Protein AF-A0A914K3Q9-F1 (afdb_monomer_lite)

Sequence (242 aa):
MIELMKNAKIEEKETIPGKLYWIFGNIIEPLRSKTDDADNAWILHSVDTGGKWGKGGLFTVLQDLSKQIPEIYNLAGKMNDLHTVYMSENNSKHCFKMIAQYAKTKEKMPSLHMPMIWWGIQNFDEKTVLGMITKYLCKEGMNVYIYQYRKFKGNKNFPLQPQQTAPVVQPYLNRNLRKPLAKKPKLDVKDDEDEDSFIVDNDEEDEAEFSEEEEESPTESEVEEDESEEDIDLSDDEDDDY

Secondary structure (DSSP, 8-state):
--TTSS--------PPPP-EEEEES-TTS----TT---S-EEEP----SSSS---SHHHHHHHHH-THHHHHHHHHHHTT-----S--HHHHHHHHHHHHHHHHTSSSPPEEEEE-TTTT-TT--HHHHHHHHHHHTGGGT--EEEEE----SS-S--------SS------------PPPPPPPP--------------------------------------------------------

Radius of gyration: 29.86 Å; chains: 1; bounding box: 88×82×63 Å

Structure (mmCIF, N/CA/C/O backbone):
data_AF-A0A914K3Q9-F1
#
_entry.id   AF-A0A914K3Q9-F1
#
loop_
_atom_site.group_PDB
_atom_site.id
_atom_site.type_symbol
_atom_site.label_atom_id
_atom_site.label_alt_id
_atom_site.label_comp_id
_atom_site.label_asym_id
_atom_site.label_entity_id
_atom_site.label_seq_id
_atom_site.pdbx_PDB_ins_code
_atom_site.Cartn_x
_atom_site.Cartn_y
_atom_site.Cartn_z
_atom_site.occupancy
_atom_site.B_iso_or_equiv
_atom_site.auth_seq_id
_atom_site.auth_comp_id
_atom_site.auth_asym_id
_atom_site.auth_atom_id
_atom_site.pdbx_PDB_model_num
ATOM 1 N N . MET A 1 1 ? -34.968 17.781 -12.966 1.00 45.94 1 MET A N 1
ATOM 2 C CA . MET A 1 1 ? -33.950 16.730 -12.714 1.00 45.94 1 MET A CA 1
ATOM 3 C C . MET A 1 1 ? -32.539 17.283 -12.479 1.00 45.94 1 MET A C 1
ATOM 5 O O . MET A 1 1 ? -31.774 16.621 -11.800 1.00 45.94 1 MET A O 1
ATOM 9 N N . ILE A 1 2 ? -32.202 18.489 -12.961 1.00 45.19 2 ILE A N 1
ATOM 10 C CA . ILE A 1 2 ? -30.871 19.112 -12.775 1.00 45.19 2 ILE A CA 1
ATOM 11 C C . ILE A 1 2 ? -30.699 19.758 -11.378 1.00 45.19 2 ILE A C 1
ATOM 13 O O . ILE A 1 2 ? -29.588 19.995 -10.919 1.00 45.19 2 ILE A O 1
ATOM 17 N N . GLU A 1 3 ? -31.794 19.971 -10.648 1.00 39.00 3 GLU A N 1
ATOM 18 C CA . GLU A 1 3 ? -31.795 20.742 -9.396 1.00 39.00 3 GLU A CA 1
ATOM 19 C C . GLU A 1 3 ? -31.576 19.905 -8.121 1.00 39.00 3 GLU A C 1
ATOM 21 O O . GLU A 1 3 ? -31.340 20.449 -7.048 1.00 39.00 3 GLU A O 1
ATOM 26 N N . LEU A 1 4 ? -31.574 18.571 -8.231 1.00 41.75 4 LEU A N 1
ATOM 27 C CA . LEU A 1 4 ? -31.358 17.663 -7.094 1.00 41.75 4 LEU A CA 1
ATOM 28 C C . LEU A 1 4 ? -29.882 17.320 -6.837 1.00 41.75 4 LEU A C 1
ATOM 30 O O . LEU A 1 4 ? -29.575 16.725 -5.808 1.00 41.75 4 LEU A O 1
ATOM 34 N N . MET A 1 5 ? -28.958 17.706 -7.725 1.00 43.75 5 MET A N 1
ATOM 35 C CA . MET A 1 5 ? -27.530 17.379 -7.571 1.00 43.75 5 MET A CA 1
ATOM 36 C C . MET A 1 5 ? -26.691 18.474 -6.896 1.00 43.75 5 MET A C 1
ATOM 38 O O . MET A 1 5 ? -25.524 18.238 -6.605 1.00 43.75 5 MET A O 1
ATOM 42 N N . LYS A 1 6 ? -27.255 19.655 -6.602 1.00 45.72 6 LYS A N 1
ATOM 43 C CA . LYS A 1 6 ? -26.495 20.771 -6.002 1.00 45.72 6 LYS A CA 1
ATOM 44 C C . LYS A 1 6 ? -26.446 20.775 -4.468 1.00 45.72 6 LYS A C 1
ATOM 46 O O . LYS A 1 6 ? -25.696 21.559 -3.904 1.00 45.72 6 LYS A O 1
ATOM 51 N N . ASN A 1 7 ? -27.175 19.880 -3.793 1.00 39.75 7 ASN A N 1
ATOM 52 C CA . ASN A 1 7 ? -27.321 19.902 -2.329 1.00 39.75 7 ASN A CA 1
ATOM 53 C C . ASN A 1 7 ? -26.847 18.625 -1.617 1.00 39.75 7 ASN A C 1
ATOM 55 O O . ASN A 1 7 ? -27.265 18.366 -0.488 1.00 39.75 7 ASN A O 1
ATOM 59 N N . ALA A 1 8 ? -25.948 17.839 -2.218 1.00 44.91 8 ALA A N 1
ATOM 60 C CA . ALA A 1 8 ? -25.204 16.836 -1.457 1.00 44.91 8 ALA A CA 1
ATOM 61 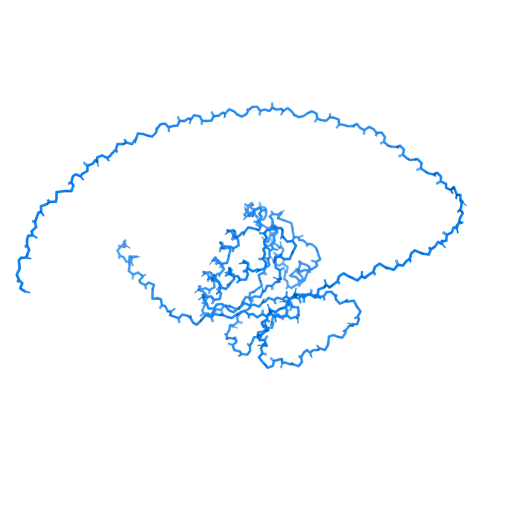C C . ALA A 1 8 ? -24.174 17.559 -0.577 1.00 44.91 8 ALA A C 1
ATOM 63 O O . ALA A 1 8 ? -22.992 17.647 -0.900 1.00 44.91 8 ALA A O 1
ATOM 64 N N . LYS A 1 9 ? -24.656 18.141 0.523 1.00 41.12 9 LYS A N 1
ATOM 65 C CA . LYS A 1 9 ? -23.824 18.634 1.612 1.00 41.12 9 LYS A CA 1
ATOM 66 C C . LYS A 1 9 ? -23.059 17.413 2.114 1.00 41.12 9 LYS A C 1
ATOM 68 O O . LYS A 1 9 ? -23.642 16.533 2.742 1.00 41.12 9 LYS A O 1
ATOM 73 N N . ILE A 1 10 ? -21.789 17.306 1.728 1.00 47.56 10 ILE A N 1
ATOM 74 C CA . ILE A 1 10 ? -20.870 16.316 2.280 1.00 47.56 10 ILE A CA 1
ATOM 75 C C . ILE A 1 10 ? -20.783 16.675 3.758 1.00 47.56 10 ILE A C 1
ATOM 77 O O . ILE A 1 10 ? -20.131 17.648 4.126 1.00 47.56 10 ILE A O 1
ATOM 81 N N . GLU A 1 11 ? -21.536 15.964 4.592 1.00 39.34 11 GLU A N 1
ATOM 82 C CA . GLU A 1 11 ? -21.350 16.027 6.031 1.00 39.34 11 GLU A CA 1
ATOM 83 C C . GLU A 1 11 ? -19.906 15.593 6.289 1.00 39.34 11 GLU A C 1
ATOM 85 O O . GLU A 1 11 ? -19.557 14.426 6.087 1.00 39.34 11 GLU A O 1
ATOM 90 N N . GLU A 1 12 ? -19.048 16.541 6.674 1.00 46.97 12 GLU A N 1
ATOM 91 C CA . GLU A 1 12 ? -17.749 16.246 7.271 1.00 46.97 12 GLU A CA 1
ATOM 92 C C . GLU A 1 12 ? -18.016 15.466 8.558 1.00 46.97 12 GLU A C 1
ATOM 94 O O . GLU A 1 12 ? -18.162 16.017 9.647 1.00 46.97 12 GLU A O 1
ATOM 99 N N . LYS A 1 13 ? -18.144 14.146 8.434 1.00 49.34 13 LYS A N 1
ATOM 100 C CA . LYS A 1 13 ? -18.043 13.262 9.583 1.00 49.34 13 LYS A CA 1
ATOM 101 C C . LYS A 1 13 ? -16.604 13.366 10.058 1.00 49.34 13 LYS A C 1
ATOM 103 O O . LYS A 1 13 ? -15.698 13.002 9.312 1.00 49.34 13 LYS A O 1
ATOM 108 N N . GLU A 1 14 ? -16.403 13.859 11.277 1.00 52.88 14 GLU A N 1
ATOM 109 C CA . GLU A 1 14 ? -15.119 13.760 11.968 1.00 52.88 14 GLU A CA 1
ATOM 110 C C . GLU A 1 14 ? -14.731 12.278 12.052 1.00 52.88 14 GLU A C 1
ATOM 112 O O . GLU A 1 14 ? -15.191 11.522 12.909 1.00 52.88 14 GLU A O 1
ATOM 117 N N . THR A 1 15 ? -13.924 11.824 11.098 1.00 63.41 15 THR A N 1
ATOM 118 C CA . THR A 1 15 ? -13.370 10.477 11.097 1.00 63.41 15 THR A CA 1
ATOM 119 C C . THR A 1 15 ? -12.193 10.454 12.053 1.00 63.41 15 THR A C 1
ATOM 121 O O . THR A 1 15 ? -11.267 11.258 11.925 1.00 63.41 15 THR A O 1
ATOM 124 N N . ILE A 1 16 ? -12.201 9.514 12.999 1.00 77.94 16 ILE A N 1
ATOM 125 C CA . ILE A 1 16 ? -11.032 9.264 13.843 1.00 77.94 16 ILE A CA 1
ATOM 126 C C . ILE A 1 16 ? -9.862 8.938 12.906 1.00 77.94 16 ILE A C 1
ATOM 128 O O . ILE A 1 16 ? -9.996 8.027 12.085 1.00 77.94 16 ILE A O 1
ATOM 132 N N . PRO A 1 17 ? -8.729 9.654 12.991 1.00 87.50 17 PRO A N 1
ATOM 133 C CA . PRO A 1 17 ? -7.608 9.394 12.109 1.00 87.50 17 PRO A CA 1
ATOM 134 C C . PRO A 1 17 ? -7.073 7.980 12.355 1.00 87.50 17 PRO A C 1
ATOM 136 O O . PRO A 1 17 ? -6.857 7.556 13.495 1.00 87.50 17 PRO A O 1
ATOM 139 N N . GLY A 1 18 ? -6.839 7.266 11.261 1.00 90.38 18 GLY A N 1
ATOM 140 C CA . GLY A 1 18 ? -6.180 5.975 11.249 1.00 90.38 18 GLY A CA 1
ATOM 141 C C . GLY A 1 18 ? -4.733 6.074 11.722 1.00 90.38 18 GLY A C 1
ATOM 142 O O . GLY A 1 18 ? -4.144 7.155 11.844 1.00 90.38 18 GLY A O 1
ATOM 143 N N . LYS A 1 19 ? -4.145 4.921 12.025 1.00 93.69 19 LYS A N 1
ATOM 144 C CA . LYS A 1 19 ? -2.803 4.817 12.608 1.00 93.69 19 LYS A CA 1
ATOM 145 C C . LYS A 1 19 ? -1.831 4.124 11.668 1.00 93.69 19 LYS A C 1
ATOM 147 O O . LYS A 1 19 ? -2.211 3.291 10.853 1.00 93.69 19 LYS A O 1
ATOM 152 N N . LEU A 1 20 ? -0.556 4.464 11.832 1.00 94.62 20 LEU A N 1
ATOM 153 C CA . LEU A 1 20 ? 0.553 3.831 11.132 1.00 94.62 20 LEU A CA 1
ATOM 154 C C . LEU A 1 20 ? 1.205 2.771 12.028 1.00 94.62 20 LEU A C 1
ATOM 156 O O . LEU A 1 20 ? 1.527 3.044 13.187 1.00 94.62 20 LEU A O 1
ATOM 160 N N . TYR A 1 21 ? 1.448 1.588 11.477 1.00 94.50 21 TYR A N 1
ATOM 161 C CA . TYR A 1 21 ? 2.029 0.447 12.173 1.00 94.50 21 TYR A CA 1
ATOM 162 C C . TYR A 1 21 ? 3.218 -0.118 11.402 1.00 94.50 21 TYR A C 1
ATOM 164 O O . TYR A 1 21 ? 3.172 -0.258 10.183 1.00 94.50 21 TYR A O 1
ATOM 172 N N . TRP A 1 22 ? 4.269 -0.499 12.125 1.00 93.00 22 TRP A N 1
ATOM 173 C CA . TRP A 1 22 ? 5.433 -1.178 11.560 1.00 93.00 22 TRP A CA 1
ATOM 174 C C . TRP A 1 22 ? 5.400 -2.650 11.926 1.00 93.00 22 TRP A C 1
ATOM 176 O O . TRP A 1 22 ? 5.331 -2.995 13.106 1.00 93.00 22 TRP A O 1
ATOM 186 N N . ILE A 1 23 ? 5.464 -3.512 10.917 1.00 92.38 23 ILE A N 1
ATOM 187 C CA . ILE A 1 23 ? 5.326 -4.955 11.076 1.00 92.38 23 ILE A CA 1
ATOM 188 C C . ILE A 1 23 ? 6.568 -5.660 10.542 1.00 92.38 23 ILE A C 1
ATOM 190 O O . ILE A 1 23 ? 6.982 -5.475 9.399 1.00 92.38 23 ILE A O 1
ATOM 194 N N . PHE A 1 24 ? 7.144 -6.525 11.371 1.00 89.19 24 PHE A N 1
ATOM 195 C CA . PHE A 1 24 ? 8.152 -7.487 10.943 1.00 89.19 24 PHE A CA 1
ATOM 196 C C . PHE A 1 24 ? 7.459 -8.816 10.672 1.00 89.19 24 PHE A C 1
ATOM 198 O O . PHE A 1 24 ? 7.123 -9.538 11.608 1.00 89.19 24 PHE A O 1
ATOM 205 N N . GLY A 1 25 ? 7.230 -9.139 9.403 1.00 86.38 25 GLY A N 1
ATOM 206 C CA . GLY A 1 25 ? 6.477 -10.338 9.057 1.00 86.38 25 GLY A CA 1
ATOM 207 C C . GLY A 1 25 ? 6.214 -10.487 7.569 1.00 86.38 25 GLY A C 1
ATOM 208 O O . GLY A 1 25 ? 6.794 -9.780 6.740 1.00 86.38 25 GLY A O 1
ATOM 209 N N . ASN A 1 26 ? 5.337 -11.434 7.250 1.00 86.81 26 ASN A N 1
ATOM 210 C CA . ASN A 1 26 ? 4.901 -11.705 5.892 1.00 86.81 26 ASN A CA 1
ATOM 211 C C . ASN A 1 26 ? 3.629 -10.908 5.572 1.00 86.81 26 ASN A C 1
ATOM 213 O O . ASN A 1 26 ? 2.644 -11.001 6.293 1.00 86.81 26 ASN A O 1
ATOM 217 N N . ILE A 1 27 ? 3.644 -10.134 4.487 1.00 90.44 27 ILE A N 1
ATOM 218 C CA . ILE A 1 27 ? 2.522 -9.262 4.111 1.00 90.44 27 ILE A CA 1
ATOM 219 C C . ILE A 1 27 ? 1.278 -10.034 3.650 1.00 90.44 27 ILE A C 1
ATOM 221 O O . ILE A 1 27 ? 0.170 -9.521 3.772 1.00 90.44 27 ILE A O 1
ATOM 225 N N . ILE A 1 28 ? 1.442 -11.270 3.163 1.00 88.62 28 ILE A N 1
ATOM 226 C CA . ILE A 1 28 ? 0.308 -12.130 2.778 1.00 88.62 28 ILE A CA 1
ATOM 227 C C . ILE A 1 28 ? -0.410 -12.777 3.963 1.00 88.62 28 ILE A C 1
ATOM 229 O O . ILE A 1 28 ? -1.435 -13.423 3.775 1.00 88.62 28 ILE A O 1
ATOM 233 N N . GLU A 1 29 ? 0.094 -12.572 5.178 1.00 87.31 29 GLU A N 1
ATOM 234 C CA . GLU A 1 29 ? -0.572 -12.936 6.426 1.00 87.31 29 GLU A CA 1
ATOM 235 C C . GLU A 1 29 ? -0.809 -11.641 7.222 1.00 87.31 29 GLU A C 1
ATOM 237 O O . GLU A 1 29 ? -0.050 -11.334 8.146 1.00 87.31 29 GLU A O 1
ATOM 242 N N . PRO A 1 30 ? -1.809 -10.821 6.834 1.00 87.56 30 PRO A N 1
ATOM 243 C CA . PRO A 1 30 ? -1.965 -9.471 7.356 1.00 87.56 30 PRO A CA 1
ATOM 244 C C . PRO A 1 30 ? -2.192 -9.482 8.871 1.00 87.56 30 PRO A C 1
ATOM 246 O O . PRO A 1 30 ? -3.221 -9.942 9.367 1.00 87.56 30 PRO A O 1
ATOM 249 N N . LEU A 1 31 ? -1.236 -8.934 9.616 1.00 88.62 31 LEU A N 1
ATOM 250 C CA . LEU A 1 31 ? -1.360 -8.680 11.046 1.00 88.62 31 LEU A CA 1
ATOM 251 C C . LEU A 1 31 ? -2.078 -7.352 11.269 1.00 88.62 31 LEU A C 1
ATOM 253 O O . LEU A 1 31 ? -1.653 -6.323 10.739 1.00 88.62 31 LEU A O 1
ATOM 257 N N . ARG A 1 32 ? -3.138 -7.383 12.080 1.00 89.94 32 ARG A N 1
ATOM 258 C CA . ARG A 1 32 ? -3.935 -6.215 12.472 1.00 89.94 32 ARG A CA 1
ATOM 259 C C . ARG A 1 32 ? -3.867 -5.989 13.981 1.00 89.94 32 ARG A C 1
ATOM 261 O O . ARG A 1 32 ? -3.755 -6.937 14.761 1.00 89.94 32 ARG A O 1
ATOM 268 N N . SER A 1 33 ? -3.907 -4.726 14.396 1.00 88.38 33 SER A N 1
ATOM 269 C CA . SER A 1 33 ? -4.024 -4.345 15.806 1.00 88.38 33 SER A CA 1
ATOM 270 C C . SER A 1 33 ? -5.358 -4.836 16.372 1.00 88.38 33 SER A C 1
ATOM 272 O O . SER A 1 33 ? -6.358 -4.875 15.670 1.00 88.38 33 SER A O 1
ATOM 274 N N . LYS A 1 34 ? -5.420 -5.122 17.678 1.00 85.88 34 LYS A N 1
ATOM 275 C CA . LYS A 1 34 ? -6.693 -5.446 18.358 1.00 85.88 34 LYS A CA 1
ATOM 276 C C . LYS A 1 34 ? -7.706 -4.296 18.324 1.00 85.88 34 LYS A C 1
ATOM 278 O O . LYS A 1 34 ? -8.882 -4.507 18.575 1.00 85.88 34 LYS A O 1
ATOM 283 N N . THR A 1 35 ? -7.218 -3.083 18.082 1.00 85.06 35 THR A N 1
ATOM 284 C CA . THR A 1 35 ? -8.020 -1.862 17.949 1.00 85.06 35 THR A CA 1
ATOM 285 C C . THR A 1 35 ? -8.438 -1.583 16.508 1.00 85.06 35 THR A C 1
ATOM 287 O O . THR A 1 35 ? -9.017 -0.535 16.263 1.00 85.06 35 THR A O 1
ATOM 290 N N . ASP A 1 36 ? -8.034 -2.429 15.561 1.00 87.56 36 ASP A N 1
ATOM 291 C CA . ASP A 1 36 ? -8.391 -2.299 14.154 1.00 87.56 36 ASP A CA 1
ATOM 292 C C . ASP A 1 36 ? -9.667 -3.099 13.899 1.00 87.56 36 ASP A C 1
ATOM 294 O O . ASP A 1 36 ? -9.676 -4.325 14.018 1.00 87.56 36 ASP A O 1
ATOM 298 N N . ASP A 1 37 ? -10.748 -2.388 13.610 1.00 86.75 37 ASP A N 1
ATOM 299 C CA . ASP A 1 37 ? -12.091 -2.911 13.370 1.00 86.75 37 ASP A CA 1
ATOM 300 C C . ASP A 1 37 ? -12.397 -3.100 11.875 1.00 86.75 37 ASP A C 1
ATOM 302 O O . ASP A 1 37 ? -13.531 -3.410 11.502 1.00 86.75 37 ASP A O 1
ATOM 306 N N . ALA A 1 38 ? -11.385 -2.953 11.013 1.00 88.94 38 ALA A N 1
ATOM 307 C CA . ALA A 1 38 ? -11.502 -3.193 9.585 1.00 88.94 38 ALA A CA 1
ATOM 308 C C . ALA A 1 38 ? -11.823 -4.664 9.273 1.00 88.94 38 ALA A C 1
ATOM 310 O O . ALA A 1 38 ? -11.069 -5.578 9.623 1.00 88.94 38 ALA A O 1
ATOM 311 N N . ASP A 1 39 ? -12.887 -4.900 8.503 1.00 87.56 39 ASP A N 1
ATOM 312 C CA . ASP A 1 39 ? -13.246 -6.251 8.053 1.00 87.56 39 ASP A CA 1
ATOM 313 C C . ASP A 1 39 ? -12.218 -6.784 7.040 1.00 87.56 39 ASP A C 1
ATOM 315 O O . ASP A 1 39 ? -11.736 -7.917 7.131 1.00 87.56 39 ASP A O 1
ATOM 319 N N . ASN A 1 40 ? -11.791 -5.925 6.112 1.00 91.62 40 ASN A N 1
ATOM 320 C CA . ASN A 1 40 ? -10.934 -6.290 4.986 1.00 91.62 40 ASN A CA 1
ATOM 321 C C . ASN A 1 40 ? -9.523 -5.714 5.122 1.00 91.62 40 ASN A C 1
ATOM 323 O O . ASN A 1 40 ? -9.348 -4.590 5.587 1.00 91.62 40 ASN A O 1
ATOM 327 N N . ALA A 1 41 ? -8.534 -6.479 4.658 1.00 94.25 41 ALA A N 1
ATOM 328 C CA . ALA A 1 41 ? -7.145 -6.051 4.537 1.00 94.25 41 ALA A CA 1
ATOM 329 C C . ALA A 1 41 ? -6.784 -5.912 3.054 1.00 94.25 41 ALA A C 1
ATOM 331 O O . ALA A 1 41 ? -6.890 -6.870 2.288 1.00 94.25 41 ALA A O 1
ATOM 332 N N . TRP A 1 42 ? -6.374 -4.719 2.638 1.00 95.94 42 TRP A N 1
ATOM 333 C CA . TRP A 1 42 ? -5.916 -4.437 1.281 1.00 95.94 42 TRP A CA 1
ATOM 334 C C . TRP A 1 42 ? -4.401 -4.479 1.222 1.00 95.94 42 TRP A C 1
ATOM 336 O O . TRP A 1 42 ? -3.739 -3.829 2.023 1.00 95.94 42 TRP A O 1
ATOM 346 N N . ILE A 1 43 ? -3.849 -5.212 0.256 1.00 94.50 43 ILE A N 1
ATOM 347 C CA . ILE A 1 43 ? -2.407 -5.231 0.015 1.00 94.50 43 ILE A CA 1
ATOM 348 C C . ILE A 1 43 ? -2.091 -4.235 -1.098 1.00 94.50 43 ILE A C 1
ATOM 350 O O . ILE A 1 43 ? -2.517 -4.417 -2.236 1.00 94.50 43 ILE A O 1
ATOM 354 N N . LEU A 1 44 ? -1.327 -3.195 -0.773 1.00 94.19 44 LEU A N 1
ATOM 355 C CA . LEU A 1 44 ? -0.813 -2.238 -1.743 1.00 94.19 44 LEU A CA 1
ATOM 356 C C . LEU A 1 44 ? 0.618 -2.605 -2.120 1.00 94.19 44 LEU A C 1
ATOM 358 O O . LEU A 1 44 ? 1.498 -2.709 -1.265 1.00 94.19 44 LEU A O 1
ATOM 362 N N . HIS A 1 45 ? 0.857 -2.750 -3.417 1.00 91.00 45 HIS A N 1
ATOM 363 C CA . HIS A 1 45 ? 2.173 -2.993 -3.984 1.00 91.00 45 HIS A CA 1
ATOM 364 C C . HIS A 1 45 ? 2.368 -2.108 -5.214 1.00 91.00 45 HIS A C 1
ATOM 366 O O . HIS A 1 45 ? 1.447 -1.944 -6.009 1.00 91.00 45 HIS A O 1
ATOM 372 N N . SER A 1 46 ? 3.563 -1.537 -5.362 1.00 87.88 46 SER A N 1
ATOM 373 C CA . SER A 1 46 ? 3.936 -0.844 -6.590 1.00 87.88 46 SER A CA 1
ATOM 374 C C . SER A 1 46 ? 4.348 -1.852 -7.650 1.00 87.88 46 SER A C 1
ATOM 376 O O . SER A 1 46 ? 5.171 -2.724 -7.377 1.00 87.88 46 SER A O 1
ATOM 378 N N . VAL A 1 47 ? 3.838 -1.664 -8.859 1.00 88.69 47 VAL A N 1
ATOM 379 C CA . VAL A 1 47 ? 4.236 -2.392 -10.067 1.00 88.69 47 VAL A CA 1
ATOM 380 C C . VAL A 1 47 ? 4.812 -1.406 -11.082 1.00 88.69 47 VAL A C 1
ATOM 382 O O . VAL A 1 47 ? 4.673 -0.195 -10.903 1.00 88.69 47 VAL A O 1
ATOM 385 N N . ASP A 1 48 ? 5.516 -1.911 -12.091 1.00 86.94 48 ASP A N 1
ATOM 386 C CA . ASP A 1 48 ? 5.980 -1.098 -13.216 1.00 86.94 48 ASP A CA 1
ATOM 387 C C . ASP A 1 48 ? 4.847 -0.869 -14.237 1.00 86.94 48 ASP A C 1
ATOM 389 O O . ASP A 1 48 ? 3.692 -1.218 -13.994 1.00 86.94 48 ASP A O 1
ATOM 393 N N . THR A 1 49 ? 5.163 -0.241 -15.370 1.00 88.19 49 THR A N 1
ATOM 394 C CA . THR A 1 49 ? 4.236 -0.070 -16.504 1.00 88.19 49 THR A CA 1
ATOM 395 C C . THR A 1 49 ? 4.481 -1.070 -17.627 1.00 88.19 49 THR A C 1
ATOM 397 O O . THR A 1 49 ? 3.828 -1.010 -18.665 1.00 88.19 49 THR A O 1
ATOM 400 N N . GLY A 1 50 ? 5.411 -2.011 -17.442 1.00 87.06 5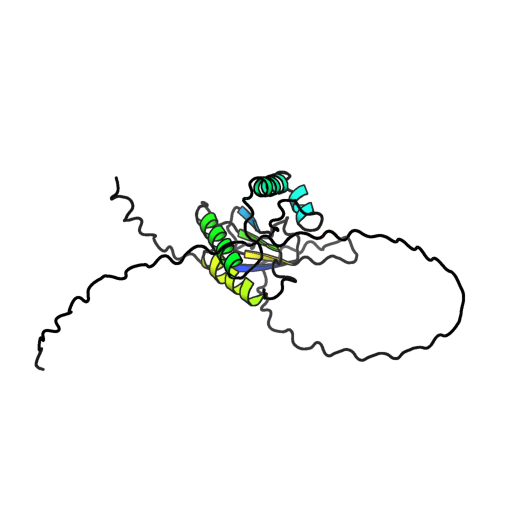0 GLY A N 1
ATOM 401 C CA . GLY A 1 50 ? 5.852 -2.918 -18.500 1.00 87.06 50 GLY A CA 1
ATOM 402 C C . GLY A 1 50 ? 4.794 -3.928 -18.948 1.00 87.06 50 GLY A C 1
ATOM 403 O O . GLY A 1 50 ? 4.998 -4.615 -19.950 1.00 87.06 50 GLY A O 1
ATOM 404 N N . GLY A 1 51 ? 3.689 -4.075 -18.207 1.00 86.50 51 GLY A N 1
ATOM 405 C CA . GLY A 1 51 ? 2.596 -4.984 -18.562 1.00 86.50 51 GLY A CA 1
ATOM 406 C C . GLY A 1 51 ? 2.986 -6.464 -18.537 1.00 86.50 51 GLY A C 1
ATOM 407 O O . GLY A 1 51 ? 2.292 -7.299 -19.115 1.00 86.50 51 GLY A O 1
ATOM 408 N N . LYS A 1 52 ? 4.114 -6.794 -17.897 1.00 90.56 52 LYS A N 1
ATOM 409 C CA . LYS A 1 52 ? 4.631 -8.154 -17.727 1.00 90.56 52 LYS A CA 1
ATOM 410 C C . LYS A 1 52 ? 4.823 -8.431 -16.247 1.00 90.56 52 LYS A C 1
ATOM 412 O O . LYS A 1 52 ? 5.624 -7.775 -15.590 1.00 90.56 52 LYS A O 1
ATOM 417 N N . TRP A 1 53 ? 4.103 -9.415 -15.721 1.00 94.06 53 TRP A N 1
ATOM 418 C CA . TRP A 1 53 ? 4.237 -9.787 -14.315 1.00 94.06 53 TRP A CA 1
ATOM 419 C C . TRP A 1 53 ? 5.676 -10.190 -13.947 1.00 94.06 53 TRP A C 1
ATOM 421 O O . TRP A 1 53 ? 6.318 -10.980 -14.647 1.00 94.06 53 TRP A O 1
ATOM 431 N N . GLY A 1 54 ? 6.166 -9.657 -12.825 1.00 90.56 54 GLY A N 1
ATOM 432 C CA . GLY A 1 54 ? 7.510 -9.920 -12.316 1.00 90.56 54 GLY A CA 1
ATOM 433 C C . GLY A 1 54 ? 7.711 -11.344 -11.785 1.00 90.56 54 GLY A C 1
ATOM 434 O O . GLY A 1 54 ? 6.776 -12.131 -11.636 1.00 90.56 54 GLY A O 1
ATOM 435 N N . LYS A 1 55 ? 8.964 -11.682 -11.458 1.00 89.12 55 LYS A N 1
ATOM 436 C CA . LYS A 1 55 ? 9.347 -12.969 -10.851 1.00 89.12 55 LYS A CA 1
ATOM 437 C C . LYS A 1 55 ? 10.075 -12.757 -9.526 1.00 89.12 55 LYS A C 1
ATOM 439 O O . LYS A 1 55 ? 10.894 -11.851 -9.392 1.00 89.12 55 LYS A O 1
ATOM 444 N N . GLY A 1 56 ? 9.836 -13.655 -8.575 1.00 87.50 56 GLY A N 1
ATOM 445 C CA . GLY A 1 56 ? 10.457 -13.643 -7.255 1.00 87.50 56 GLY A CA 1
ATOM 446 C C . GLY A 1 56 ? 9.846 -12.612 -6.305 1.00 87.50 56 GLY A C 1
ATOM 447 O O . GLY A 1 56 ? 8.955 -11.842 -6.660 1.00 87.50 56 GLY A O 1
ATOM 448 N N . GLY A 1 57 ? 10.330 -12.607 -5.060 1.00 86.88 57 GLY A N 1
ATOM 449 C CA . GLY A 1 57 ? 9.879 -11.659 -4.039 1.00 86.88 57 GLY A CA 1
ATOM 450 C C . GLY A 1 57 ? 8.358 -11.669 -3.858 1.00 86.88 57 GLY A C 1
ATOM 451 O O . GLY A 1 57 ? 7.742 -12.731 -3.836 1.00 86.88 57 GLY A O 1
ATOM 452 N N . LEU A 1 58 ? 7.763 -10.479 -3.740 1.00 88.62 58 LEU A N 1
ATOM 453 C CA . LEU A 1 58 ? 6.321 -10.332 -3.545 1.00 88.62 58 LEU A CA 1
ATOM 454 C C . LEU A 1 58 ? 5.506 -10.749 -4.782 1.00 88.62 58 LEU A C 1
ATOM 456 O O . LEU A 1 58 ? 4.398 -11.244 -4.616 1.00 88.62 58 LEU A O 1
ATOM 460 N N . PHE A 1 59 ? 6.058 -10.646 -5.997 1.00 92.00 59 PHE A N 1
ATOM 461 C CA . PHE A 1 59 ? 5.362 -11.050 -7.225 1.00 92.00 59 PHE A CA 1
ATOM 462 C C . PHE A 1 59 ? 5.004 -12.537 -7.232 1.00 92.00 59 PHE A C 1
ATOM 464 O O . PHE A 1 59 ? 3.867 -12.892 -7.538 1.00 92.00 59 PHE A O 1
ATOM 471 N N . THR A 1 60 ? 5.949 -13.408 -6.862 1.00 91.19 60 THR A N 1
ATOM 472 C CA . THR A 1 60 ? 5.687 -14.855 -6.776 1.00 91.19 60 THR A CA 1
ATOM 473 C C . THR A 1 60 ? 4.671 -15.162 -5.686 1.00 91.19 60 THR A C 1
ATOM 475 O O . THR A 1 60 ? 3.721 -15.895 -5.920 1.00 91.19 60 THR A O 1
ATOM 478 N N . VAL A 1 61 ? 4.822 -14.541 -4.516 1.00 90.88 61 VAL A N 1
ATOM 479 C CA . VAL A 1 61 ? 3.931 -14.800 -3.382 1.00 90.88 61 VAL A CA 1
ATOM 480 C C . VAL A 1 61 ? 2.492 -14.349 -3.683 1.00 90.88 61 VAL A C 1
ATOM 482 O O . VAL A 1 61 ? 1.547 -15.056 -3.350 1.00 90.88 61 VAL A O 1
ATOM 485 N N . LEU A 1 62 ? 2.306 -13.205 -4.351 1.00 92.31 62 LEU A N 1
ATOM 486 C CA . LEU A 1 62 ? 0.983 -12.743 -4.787 1.00 92.31 62 LEU A CA 1
ATOM 487 C C . LEU A 1 62 ? 0.392 -13.629 -5.891 1.00 92.31 62 LEU A C 1
ATOM 489 O O . LEU A 1 62 ? -0.806 -13.893 -5.877 1.00 92.31 62 LEU A O 1
ATOM 493 N N . GLN A 1 63 ? 1.217 -14.116 -6.819 1.00 93.94 63 GLN A N 1
ATOM 494 C CA . GLN A 1 63 ? 0.778 -15.048 -7.858 1.00 93.94 63 GLN A CA 1
ATOM 495 C C . GLN A 1 63 ? 0.300 -16.384 -7.273 1.00 93.94 63 GLN A C 1
ATOM 497 O O . GLN A 1 63 ? -0.718 -16.914 -7.720 1.00 93.94 63 GLN A O 1
ATOM 502 N N . ASP A 1 64 ? 1.011 -16.909 -6.274 1.00 91.75 64 ASP A N 1
ATOM 503 C CA . ASP A 1 64 ? 0.624 -18.132 -5.566 1.00 91.75 64 ASP A CA 1
ATOM 504 C C . ASP A 1 64 ? -0.663 -17.924 -4.754 1.00 91.75 64 ASP A C 1
ATOM 506 O O . ASP A 1 64 ? -1.486 -18.835 -4.652 1.00 91.75 64 ASP A O 1
ATOM 510 N N . LEU A 1 65 ? -0.863 -16.713 -4.219 1.00 91.56 65 LEU A N 1
ATOM 511 C CA . LEU A 1 65 ? -2.077 -16.334 -3.495 1.00 91.56 65 LEU A CA 1
ATOM 512 C C . LEU A 1 65 ? -3.298 -16.241 -4.422 1.00 91.56 65 LEU A C 1
ATOM 514 O O . LEU A 1 65 ? -4.381 -16.698 -4.062 1.00 91.56 65 LEU A O 1
ATOM 518 N N . SER A 1 66 ? -3.149 -15.638 -5.604 1.00 94.50 66 SER A N 1
ATOM 519 C CA . SER A 1 66 ? -4.221 -15.550 -6.596 1.00 94.50 66 SER A CA 1
ATOM 520 C C . SER A 1 66 ? -3.682 -15.387 -8.014 1.00 94.50 66 SER A C 1
ATOM 522 O O . SER A 1 66 ? -3.013 -14.407 -8.346 1.00 94.50 66 SER A O 1
ATOM 524 N N . LYS A 1 67 ? -4.090 -16.306 -8.896 1.00 95.06 67 LYS A N 1
ATOM 525 C CA . LYS A 1 67 ? -3.761 -16.270 -10.329 1.00 95.06 67 LYS A CA 1
ATOM 526 C C . LYS A 1 67 ? -4.390 -15.086 -11.068 1.00 95.06 67 LYS A C 1
ATOM 528 O O . LYS A 1 67 ? -3.868 -14.682 -12.098 1.00 95.06 67 LYS A O 1
ATOM 533 N N . GLN A 1 68 ? -5.451 -14.487 -10.523 1.00 96.44 68 GLN A N 1
ATOM 534 C CA . GLN A 1 68 ? -6.107 -13.335 -11.149 1.00 96.44 68 GLN A CA 1
ATOM 535 C C . GLN A 1 68 ? -5.248 -12.066 -11.093 1.00 96.44 68 GLN A C 1
ATOM 537 O O . GLN A 1 68 ? -5.355 -11.217 -11.971 1.00 96.44 68 GLN A O 1
ATOM 542 N N . ILE A 1 69 ? -4.376 -11.930 -10.088 1.00 94.31 69 ILE A N 1
ATOM 543 C CA . ILE A 1 69 ? -3.522 -10.745 -9.920 1.00 94.31 69 ILE A CA 1
ATOM 544 C C . ILE A 1 69 ? -2.610 -10.533 -11.145 1.00 94.31 69 ILE A C 1
ATOM 546 O O . ILE A 1 69 ? -2.692 -9.465 -11.759 1.00 94.31 69 ILE A O 1
ATOM 550 N N . PRO A 1 70 ? -1.778 -11.514 -11.556 1.00 95.25 70 PRO A N 1
ATOM 551 C CA . PRO A 1 70 ? -0.967 -11.360 -12.760 1.00 95.25 70 PRO A CA 1
ATOM 552 C C . PRO A 1 70 ? -1.813 -11.251 -14.034 1.00 95.25 70 PRO A C 1
ATOM 554 O O . PRO A 1 70 ? -1.421 -10.541 -14.955 1.00 95.25 70 PRO A O 1
ATOM 557 N N . GLU A 1 71 ? -2.965 -11.925 -14.110 1.00 95.44 71 GLU A N 1
ATOM 558 C CA . GLU A 1 71 ? -3.854 -11.862 -15.279 1.00 95.44 71 GLU A CA 1
ATOM 559 C C . GLU A 1 71 ? -4.396 -10.447 -15.517 1.00 95.44 71 GLU A C 1
ATOM 561 O O . GLU A 1 71 ? -4.294 -9.942 -16.635 1.00 95.44 71 GLU A O 1
ATOM 566 N N . ILE A 1 72 ? -4.899 -9.784 -14.470 1.00 95.00 72 ILE A N 1
ATOM 567 C CA . ILE A 1 72 ? -5.425 -8.413 -14.543 1.00 95.00 72 ILE A CA 1
ATOM 568 C C . ILE A 1 72 ? -4.309 -7.422 -14.883 1.00 95.00 72 ILE A C 1
ATOM 570 O O . ILE A 1 72 ? -4.495 -6.574 -15.753 1.00 95.00 72 ILE A O 1
ATOM 574 N N . TYR A 1 73 ? -3.134 -7.547 -14.257 1.00 94.75 73 TYR A N 1
ATOM 575 C CA . TYR A 1 73 ? -2.003 -6.663 -14.554 1.00 94.75 73 TYR A CA 1
ATOM 576 C C . TYR A 1 73 ? -1.534 -6.791 -16.012 1.00 94.75 73 TYR A C 1
ATOM 578 O O . TYR A 1 73 ? -1.360 -5.793 -16.711 1.00 94.75 73 TYR A O 1
ATOM 586 N N . ASN A 1 74 ? -1.390 -8.023 -16.507 1.00 94.56 74 ASN A N 1
ATOM 587 C CA . ASN A 1 74 ? -1.012 -8.263 -17.900 1.00 94.56 74 ASN A CA 1
ATOM 588 C C . ASN A 1 74 ? -2.090 -7.761 -18.876 1.00 94.56 74 ASN A C 1
ATOM 590 O O . ASN A 1 74 ? -1.764 -7.285 -19.962 1.00 94.56 74 ASN A O 1
ATOM 594 N N . LEU A 1 75 ? -3.374 -7.875 -18.515 1.00 95.38 75 LEU A N 1
ATOM 595 C CA . LEU A 1 75 ? -4.475 -7.337 -19.313 1.00 95.38 75 LEU A CA 1
ATOM 596 C C . LEU A 1 75 ? -4.417 -5.806 -19.385 1.00 95.38 75 LEU A C 1
ATOM 598 O O . LEU A 1 75 ? -4.512 -5.268 -20.483 1.00 95.38 75 LEU A O 1
ATOM 602 N N . ALA A 1 76 ? -4.182 -5.123 -18.262 1.00 93.44 76 ALA A N 1
ATOM 603 C CA . ALA A 1 76 ? -4.005 -3.669 -18.232 1.00 93.44 76 ALA A CA 1
ATOM 604 C C . ALA A 1 76 ? -2.849 -3.220 -19.141 1.00 93.44 76 ALA A C 1
ATOM 606 O O . ALA A 1 76 ? -2.994 -2.269 -19.905 1.00 93.44 76 ALA A O 1
ATOM 607 N N . GLY A 1 77 ? -1.737 -3.965 -19.148 1.00 92.06 77 GLY A N 1
ATOM 608 C CA . GLY A 1 77 ? -0.634 -3.739 -20.086 1.00 92.06 77 GLY A CA 1
ATOM 609 C C . GLY A 1 77 ? -1.044 -3.891 -21.554 1.00 92.06 77 GLY A C 1
ATOM 610 O O . GLY A 1 77 ? -0.738 -3.030 -22.372 1.00 92.06 77 GLY A O 1
ATOM 611 N N . LYS A 1 78 ? -1.797 -4.946 -21.898 1.00 94.06 78 LYS A N 1
ATOM 612 C CA . LYS A 1 78 ? -2.326 -5.152 -23.264 1.00 94.06 78 LYS A CA 1
ATOM 613 C C . LYS A 1 78 ? -3.312 -4.068 -23.697 1.00 94.06 78 LYS A C 1
ATOM 615 O O . LYS A 1 78 ? -3.411 -3.788 -24.886 1.00 94.06 78 LYS A O 1
ATOM 620 N N . MET A 1 79 ? -4.050 -3.500 -22.748 1.00 95.12 79 MET A N 1
ATOM 621 C CA . MET A 1 7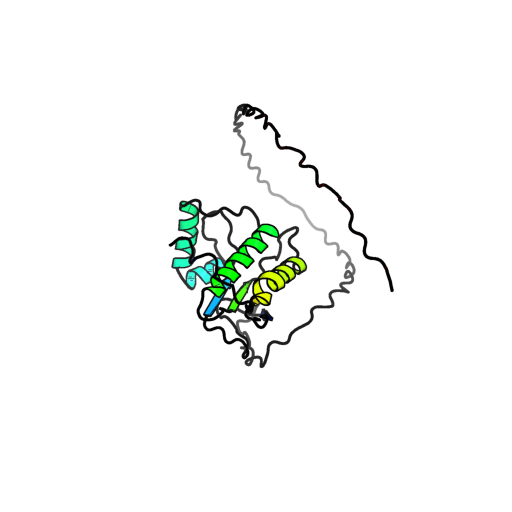9 ? -5.014 -2.424 -22.981 1.00 95.12 79 MET A CA 1
ATOM 622 C C . MET A 1 79 ? -4.377 -1.029 -22.956 1.00 95.12 79 MET A C 1
ATOM 624 O O . MET A 1 79 ? -5.091 -0.048 -23.123 1.00 95.12 79 MET A O 1
ATOM 628 N N . ASN A 1 80 ? -3.055 -0.939 -22.767 1.00 89.00 80 ASN A N 1
ATOM 629 C CA . ASN A 1 80 ? -2.322 0.318 -22.619 1.00 89.00 80 ASN A CA 1
ATOM 630 C C . ASN A 1 80 ? -2.863 1.213 -21.483 1.00 89.00 80 ASN A C 1
ATOM 632 O O . ASN A 1 80 ? -2.851 2.437 -21.577 1.00 89.00 80 ASN A O 1
ATOM 636 N N . ASP A 1 81 ? -3.340 0.594 -20.400 1.00 90.38 81 ASP A N 1
ATOM 637 C CA . ASP A 1 81 ? -3.911 1.278 -19.228 1.00 90.38 81 ASP A CA 1
ATOM 638 C C . ASP A 1 81 ? -2.842 1.588 -18.152 1.00 90.38 81 ASP A C 1
ATOM 640 O O . ASP A 1 81 ? -3.116 2.140 -17.089 1.00 90.38 81 ASP A O 1
ATOM 644 N N . LEU A 1 82 ? -1.574 1.253 -18.414 1.00 87.31 82 LEU A N 1
ATOM 645 C CA . LEU A 1 82 ? -0.453 1.462 -17.493 1.00 87.31 82 LEU A CA 1
ATOM 646 C C . LEU A 1 82 ? 0.332 2.731 -17.865 1.00 87.31 82 LEU A C 1
ATOM 648 O O . LEU A 1 82 ? 1.239 2.695 -18.687 1.00 87.31 82 LEU A O 1
ATOM 652 N N . HIS A 1 83 ? 0.004 3.861 -17.238 1.00 74.88 83 HIS A N 1
ATOM 653 C CA . HIS A 1 83 ? 0.437 5.196 -17.685 1.00 74.88 83 HIS A CA 1
ATOM 654 C C . HIS A 1 83 ? 1.444 5.908 -16.752 1.00 74.88 83 HIS A C 1
ATOM 656 O O . HIS A 1 83 ? 1.908 7.005 -17.055 1.00 74.88 83 HIS A O 1
ATOM 662 N N . THR A 1 84 ? 1.821 5.314 -15.611 1.00 71.50 84 THR A N 1
ATOM 663 C CA . THR A 1 84 ? 2.695 5.979 -14.619 1.00 71.50 84 THR A CA 1
ATOM 664 C C . THR A 1 84 ? 4.168 5.594 -14.781 1.00 71.50 84 THR A C 1
ATOM 666 O O . THR A 1 84 ? 4.612 4.578 -14.261 1.00 71.50 84 THR A O 1
ATOM 669 N N . VAL A 1 85 ? 4.949 6.438 -15.459 1.00 62.00 85 VAL A N 1
ATOM 670 C CA . VAL A 1 85 ? 6.340 6.137 -15.866 1.00 62.00 85 VAL A CA 1
ATOM 671 C C . VAL A 1 85 ? 7.334 6.068 -14.690 1.00 62.00 85 VAL A C 1
ATOM 673 O O . VAL A 1 85 ? 8.346 5.378 -14.776 1.00 62.00 85 VAL A O 1
ATOM 676 N N . TYR A 1 86 ? 7.064 6.747 -13.569 1.00 72.88 86 TYR A N 1
ATOM 677 C CA . TYR A 1 86 ? 7.945 6.730 -12.395 1.00 72.88 86 TYR A CA 1
ATOM 678 C C . TYR A 1 86 ? 7.205 7.026 -11.087 1.00 72.88 86 TYR A C 1
ATOM 680 O O . TYR A 1 86 ? 6.213 7.762 -11.044 1.00 72.88 86 TYR A O 1
ATOM 688 N N . MET A 1 87 ? 7.729 6.474 -9.990 1.00 75.44 87 MET A N 1
ATOM 689 C CA . MET A 1 87 ? 7.265 6.773 -8.638 1.00 75.44 87 MET A CA 1
ATOM 690 C C . MET A 1 87 ? 7.735 8.177 -8.238 1.00 75.44 87 MET A C 1
ATOM 692 O O . MET A 1 87 ? 8.853 8.361 -7.764 1.00 75.44 87 MET A O 1
ATOM 696 N N . SER A 1 88 ? 6.885 9.177 -8.455 1.00 85.25 88 SER A N 1
ATOM 697 C CA . SER A 1 88 ? 7.095 10.551 -7.988 1.00 85.25 88 SER A CA 1
ATOM 698 C C . SER A 1 88 ? 6.220 10.864 -6.782 1.00 85.25 88 SER A C 1
ATOM 700 O O . SER A 1 88 ? 5.253 10.150 -6.495 1.00 85.25 88 SER A O 1
ATOM 702 N N . GLU A 1 89 ? 6.513 11.967 -6.091 1.00 86.69 89 GLU A N 1
ATOM 703 C CA . GLU A 1 89 ? 5.645 12.478 -5.027 1.00 86.69 89 GLU A CA 1
ATOM 704 C C . GLU A 1 89 ? 4.222 12.749 -5.541 1.00 86.69 89 GLU A C 1
ATOM 706 O O . GLU A 1 89 ? 3.249 12.318 -4.925 1.00 86.69 89 GLU A O 1
ATOM 711 N N . ASN A 1 90 ? 4.086 13.384 -6.710 1.00 89.06 90 ASN A N 1
ATOM 712 C CA . ASN A 1 90 ? 2.784 13.711 -7.296 1.00 89.06 90 ASN A CA 1
ATOM 713 C C . ASN A 1 90 ? 1.983 12.461 -7.673 1.00 89.06 90 ASN A C 1
ATOM 715 O O . ASN A 1 90 ? 0.799 12.374 -7.341 1.00 89.06 90 ASN A O 1
ATOM 719 N N . ASN A 1 91 ? 2.636 11.474 -8.290 1.00 88.31 91 ASN A N 1
ATOM 720 C CA . ASN A 1 91 ? 1.992 10.216 -8.669 1.00 88.31 91 ASN A CA 1
ATOM 721 C C . ASN A 1 91 ? 1.577 9.432 -7.4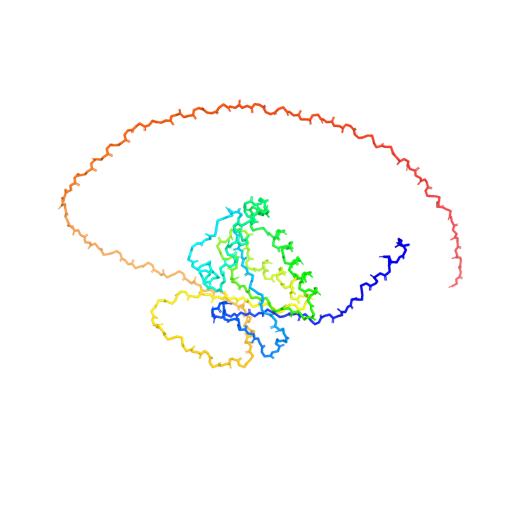18 1.00 88.31 91 ASN A C 1
ATOM 723 O O . ASN A 1 91 ? 0.441 8.981 -7.312 1.00 88.31 91 ASN A O 1
ATOM 727 N N . SER A 1 92 ? 2.449 9.366 -6.409 1.00 89.12 92 SER A N 1
ATOM 728 C CA . SER A 1 92 ? 2.153 8.702 -5.132 1.00 89.12 92 SER A CA 1
ATOM 729 C C . SER A 1 92 ? 0.995 9.368 -4.395 1.00 89.12 92 SER A C 1
ATOM 731 O O . SER A 1 92 ? 0.088 8.694 -3.909 1.00 89.12 92 SER A O 1
ATOM 733 N N . LYS A 1 93 ? 0.981 10.703 -4.354 1.00 92.38 93 LYS A N 1
ATOM 734 C CA . LYS A 1 93 ? -0.127 11.499 -3.819 1.00 92.38 93 LYS A CA 1
ATOM 735 C C . LYS A 1 93 ? -1.433 11.184 -4.541 1.00 92.38 93 LYS A C 1
ATOM 737 O O . LYS A 1 93 ? -2.451 11.013 -3.873 1.00 92.38 93 LYS A O 1
ATOM 742 N N . HIS A 1 94 ? -1.420 11.130 -5.872 1.00 92.12 94 HIS A N 1
ATOM 743 C CA . HIS A 1 94 ? -2.602 10.788 -6.659 1.00 92.12 94 HIS A CA 1
ATOM 744 C C . HIS A 1 94 ? -3.098 9.374 -6.318 1.00 92.12 94 HIS A C 1
ATOM 746 O O . HIS A 1 94 ? -4.257 9.217 -5.936 1.00 92.12 94 HIS A O 1
ATOM 752 N N . CYS A 1 95 ? -2.209 8.377 -6.317 1.00 91.38 95 CYS A N 1
ATOM 753 C CA . CYS A 1 95 ? -2.540 6.998 -5.955 1.00 91.38 95 CYS A CA 1
ATOM 754 C C . CYS A 1 95 ? -3.122 6.885 -4.539 1.00 91.38 95 CYS A C 1
ATOM 756 O O . CYS A 1 95 ? -4.167 6.266 -4.352 1.00 91.38 95 CYS A O 1
ATOM 758 N N . PHE A 1 96 ? -2.503 7.512 -3.534 1.00 94.94 96 PHE A N 1
ATOM 759 C CA . PHE A 1 96 ? -3.015 7.468 -2.161 1.00 94.94 96 PHE A CA 1
ATOM 760 C C . PHE A 1 96 ? -4.387 8.127 -2.027 1.00 94.94 96 PHE A C 1
ATOM 762 O O . PHE A 1 96 ? -5.250 7.588 -1.336 1.00 94.94 96 PHE A O 1
ATOM 769 N N . LYS A 1 97 ? -4.628 9.243 -2.724 1.00 95.00 97 LYS A N 1
ATOM 770 C CA . LYS A 1 97 ? -5.956 9.866 -2.765 1.00 95.00 97 LYS A CA 1
ATOM 771 C C . LYS A 1 97 ? -6.998 8.943 -3.390 1.00 95.00 97 LYS A C 1
ATOM 773 O O . LYS A 1 97 ? -8.066 8.783 -2.809 1.00 95.00 97 LYS A O 1
ATOM 778 N N . MET A 1 98 ? -6.681 8.316 -4.522 1.00 94.50 98 MET A N 1
ATOM 779 C CA . MET A 1 98 ? -7.583 7.374 -5.192 1.00 94.50 98 MET A CA 1
ATOM 780 C C . MET A 1 98 ? -7.911 6.175 -4.296 1.00 94.50 98 MET A C 1
ATOM 782 O O . MET A 1 98 ? -9.071 5.789 -4.178 1.00 94.50 98 MET A O 1
ATOM 786 N N . ILE A 1 99 ? -6.912 5.627 -3.598 1.00 95.44 99 ILE A N 1
ATOM 787 C CA . ILE A 1 99 ? -7.102 4.523 -2.646 1.00 95.44 99 ILE A CA 1
ATOM 788 C C . ILE A 1 99 ? -8.008 4.949 -1.491 1.00 95.44 99 ILE A C 1
ATOM 790 O O . ILE A 1 99 ? -8.953 4.230 -1.174 1.00 95.44 99 ILE A O 1
ATOM 794 N N . ALA A 1 100 ? -7.762 6.112 -0.883 1.00 95.25 100 ALA A N 1
ATOM 795 C CA . ALA A 1 100 ? -8.603 6.619 0.199 1.00 95.25 100 ALA A CA 1
ATOM 796 C C . ALA A 1 100 ? -10.044 6.873 -0.260 1.00 95.25 100 ALA A C 1
ATOM 798 O O . ALA A 1 100 ? -10.990 6.482 0.422 1.00 95.25 100 ALA A O 1
ATOM 799 N N . GLN A 1 101 ? -10.228 7.483 -1.432 1.00 95.50 101 GLN A N 1
ATOM 800 C CA . GLN A 1 101 ? -11.550 7.704 -2.018 1.00 95.50 101 GLN A CA 1
ATOM 801 C C . GLN A 1 101 ? -12.275 6.382 -2.265 1.00 95.50 101 GLN A C 1
ATOM 803 O O . GLN A 1 101 ? -13.425 6.231 -1.861 1.00 95.50 101 GLN A O 1
ATOM 808 N N . TYR A 1 102 ? -11.594 5.401 -2.859 1.00 95.69 102 TYR A N 1
ATOM 809 C CA . TYR A 1 102 ? -12.174 4.085 -3.097 1.00 95.69 102 TYR A CA 1
ATOM 810 C C . TYR A 1 102 ? -12.511 3.360 -1.789 1.00 95.69 102 TYR A C 1
ATOM 812 O O . TYR A 1 102 ? -13.561 2.727 -1.683 1.00 95.69 102 TYR A O 1
ATOM 820 N N . ALA A 1 103 ? -11.676 3.492 -0.762 1.00 94.56 103 ALA A N 1
ATOM 821 C CA . ALA A 1 103 ? -11.916 2.917 0.555 1.00 94.56 103 ALA A CA 1
ATOM 822 C C . ALA A 1 103 ? -13.152 3.507 1.249 1.00 94.56 103 ALA A C 1
ATOM 824 O O . ALA A 1 103 ? -13.929 2.757 1.833 1.00 94.56 103 ALA A O 1
ATOM 825 N N . LYS A 1 104 ? -13.404 4.814 1.100 1.00 93.56 104 LYS A N 1
ATOM 826 C CA . LYS A 1 104 ? -14.624 5.472 1.604 1.00 93.56 104 LYS A CA 1
ATOM 827 C C . LYS A 1 104 ? -15.915 4.962 0.961 1.00 93.56 104 LYS A C 1
ATOM 829 O O . LYS A 1 104 ? -16.979 5.126 1.544 1.00 93.56 104 LYS A O 1
ATOM 834 N N . THR A 1 105 ? -15.844 4.351 -0.225 1.00 94.12 105 THR A N 1
ATOM 835 C CA . THR A 1 105 ? -17.021 3.726 -0.864 1.00 94.12 105 THR A CA 1
ATOM 836 C C . THR A 1 105 ? -17.408 2.390 -0.231 1.00 94.12 105 THR A C 1
ATOM 838 O O . THR A 1 105 ? -18.462 1.840 -0.550 1.00 94.12 105 THR A O 1
ATOM 841 N N . LYS A 1 106 ? -16.549 1.824 0.624 1.00 93.44 106 LYS A N 1
ATOM 842 C CA . LYS A 1 106 ? -16.814 0.561 1.312 1.00 93.44 106 LYS A CA 1
ATOM 843 C C . LYS A 1 106 ? -17.640 0.813 2.567 1.00 93.44 106 LYS A C 1
ATOM 845 O O . LYS A 1 106 ? -17.501 1.845 3.210 1.00 93.44 106 LYS A O 1
ATOM 850 N N . GLU A 1 107 ? -18.473 -0.164 2.924 1.00 90.25 107 GLU A N 1
ATOM 851 C CA . GLU A 1 107 ? -19.306 -0.111 4.134 1.00 90.25 107 GLU A CA 1
ATOM 852 C C . GLU A 1 107 ? -18.461 0.089 5.401 1.00 90.25 107 GLU A C 1
ATOM 854 O O . GLU A 1 107 ? -18.826 0.871 6.276 1.00 90.25 107 GLU A O 1
ATOM 859 N N . LYS A 1 108 ? -17.297 -0.570 5.459 1.00 91.56 108 LYS A N 1
ATOM 860 C CA . LYS A 1 108 ? -16.274 -0.344 6.480 1.00 91.56 108 LYS A CA 1
ATOM 861 C C . LYS A 1 108 ? -14.933 -0.022 5.846 1.00 91.56 108 LYS A C 1
ATOM 863 O O . LYS A 1 108 ? -14.561 -0.620 4.832 1.00 91.56 108 LYS A O 1
ATOM 868 N N . MET A 1 109 ? -14.200 0.884 6.490 1.00 92.38 109 MET A N 1
ATOM 869 C CA . MET A 1 109 ? -12.860 1.270 6.067 1.00 92.38 109 MET A CA 1
ATOM 870 C C . MET A 1 109 ? -11.931 0.042 6.127 1.00 92.38 109 MET A C 1
ATOM 872 O O . MET A 1 109 ? -11.790 -0.557 7.193 1.00 92.38 109 MET A O 1
ATOM 876 N N . PRO A 1 110 ? -11.315 -0.372 5.009 1.00 95.19 110 PRO A N 1
ATOM 877 C CA . PRO A 1 110 ? -10.319 -1.434 5.012 1.00 95.19 110 PRO A CA 1
ATOM 878 C C . PRO A 1 110 ? -9.021 -0.964 5.675 1.00 95.19 110 PRO A C 1
ATOM 880 O O . PRO A 1 110 ? -8.671 0.216 5.628 1.00 95.19 110 PRO A O 1
ATOM 883 N N . SER A 1 111 ? -8.256 -1.904 6.222 1.00 96.31 111 SER A N 1
ATOM 884 C CA . SER A 1 111 ? -6.869 -1.658 6.603 1.00 96.31 111 SER A CA 1
ATOM 885 C C . SER A 1 111 ? -5.962 -1.803 5.383 1.00 96.31 111 SER A C 1
ATOM 887 O O . SER A 1 111 ? -6.160 -2.685 4.545 1.00 96.31 111 SER A O 1
ATOM 889 N N . LEU A 1 112 ? -4.937 -0.963 5.273 1.00 96.81 112 LEU A N 1
ATOM 890 C CA . LEU A 1 112 ? -3.958 -1.021 4.192 1.00 96.81 112 LEU A CA 1
ATOM 891 C C . LEU A 1 112 ? -2.669 -1.673 4.675 1.00 96.81 112 LEU A C 1
ATOM 893 O O . LEU A 1 112 ? -2.091 -1.270 5.676 1.00 96.81 112 LEU A O 1
ATOM 897 N N . HIS A 1 113 ? -2.180 -2.652 3.934 1.00 96.19 113 HIS A N 1
ATOM 898 C CA . HIS A 1 113 ? -0.967 -3.403 4.213 1.00 96.19 113 HIS A CA 1
ATOM 899 C C . HIS A 1 113 ? -0.022 -3.222 3.034 1.00 96.19 113 HIS A C 1
ATOM 901 O O . HIS A 1 113 ? -0.402 -3.463 1.893 1.00 96.19 113 HIS A O 1
ATOM 907 N N . MET A 1 114 ? 1.209 -2.783 3.275 1.00 94.38 114 MET A N 1
ATOM 908 C CA . MET A 1 114 ? 2.139 -2.494 2.183 1.00 94.38 114 MET A CA 1
ATOM 909 C C . MET A 1 114 ? 3.590 -2.808 2.544 1.00 94.38 114 MET A C 1
ATOM 911 O O . MET A 1 114 ? 3.969 -2.694 3.711 1.00 94.38 114 MET A O 1
ATOM 915 N N . PRO A 1 115 ? 4.433 -3.205 1.575 1.00 92.62 115 PRO A N 1
ATOM 916 C CA . PRO A 1 115 ? 5.867 -3.274 1.792 1.00 92.62 115 PRO A CA 1
ATOM 917 C C . PRO A 1 115 ? 6.464 -1.857 1.796 1.00 92.62 115 PRO A C 1
ATOM 919 O O . PRO A 1 115 ? 5.814 -0.880 1.421 1.00 92.62 115 PRO A O 1
ATOM 922 N N . MET A 1 116 ? 7.737 -1.742 2.172 1.00 89.44 116 MET A N 1
ATOM 923 C CA . MET A 1 116 ? 8.493 -0.494 2.023 1.00 89.44 116 MET A CA 1
ATOM 924 C C . MET A 1 116 ? 8.756 -0.192 0.538 1.00 89.44 116 MET A C 1
ATOM 926 O O . MET A 1 116 ? 9.779 -0.598 -0.011 1.00 89.44 116 MET A O 1
ATOM 930 N N . ILE A 1 117 ? 7.830 0.515 -0.117 1.00 86.56 117 ILE A N 1
ATOM 931 C CA . ILE A 1 117 ? 7.901 0.827 -1.558 1.00 86.56 117 ILE A CA 1
ATOM 932 C C . ILE A 1 117 ? 8.940 1.900 -1.917 1.00 86.56 117 ILE A C 1
ATOM 934 O O . ILE A 1 117 ? 9.239 2.080 -3.087 1.00 86.56 117 ILE A O 1
ATOM 938 N N . TRP A 1 118 ? 9.496 2.608 -0.933 1.00 85.06 118 TRP A N 1
ATOM 939 C CA . TRP A 1 118 ? 10.471 3.691 -1.130 1.00 85.06 118 TRP A CA 1
ATOM 940 C C . TRP A 1 118 ? 11.931 3.237 -1.046 1.00 85.06 118 TRP A C 1
ATOM 942 O O . TRP A 1 118 ? 12.848 4.036 -1.223 1.00 85.06 118 TRP A O 1
ATOM 952 N N . TRP A 1 119 ? 12.187 1.961 -0.744 1.00 78.88 119 TRP A N 1
ATOM 953 C CA . TRP A 1 119 ? 13.558 1.492 -0.575 1.00 78.88 119 TRP A CA 1
ATOM 954 C C . TRP A 1 119 ? 14.305 1.453 -1.912 1.00 78.88 119 TRP A C 1
ATOM 956 O O . TRP A 1 119 ? 13.947 0.692 -2.805 1.00 78.88 119 TRP A O 1
ATOM 966 N N . GLY A 1 120 ? 15.393 2.220 -2.016 1.00 71.94 120 GLY A N 1
ATOM 967 C CA . GLY A 1 120 ? 16.262 2.218 -3.196 1.00 71.94 120 GLY A CA 1
ATOM 968 C C . GLY A 1 120 ? 15.779 3.091 -4.358 1.00 71.94 120 GLY A C 1
ATOM 969 O O . GLY A 1 120 ? 16.396 3.045 -5.416 1.00 71.94 120 GLY A O 1
ATOM 970 N N . ILE A 1 121 ? 14.726 3.895 -4.167 1.00 76.81 121 ILE A N 1
ATOM 971 C CA . ILE A 1 121 ? 14.279 4.888 -5.151 1.00 76.81 121 ILE A CA 1
ATOM 972 C C . ILE A 1 121 ? 15.016 6.207 -4.891 1.00 76.81 121 ILE A C 1
ATOM 974 O O . ILE A 1 121 ? 15.013 6.735 -3.778 1.00 76.81 121 ILE A O 1
ATOM 978 N N . GLN A 1 122 ? 15.673 6.738 -5.919 1.00 72.62 122 GLN A N 1
ATOM 979 C CA . GLN A 1 122 ? 16.366 8.021 -5.837 1.00 72.62 122 GLN A CA 1
ATOM 980 C C . GLN A 1 122 ? 15.349 9.166 -5.699 1.00 72.62 122 GLN A C 1
ATOM 982 O O . GLN A 1 122 ? 14.312 9.154 -6.353 1.00 72.62 122 GLN A O 1
ATOM 987 N N . ASN A 1 123 ? 15.644 10.158 -4.852 1.00 73.12 123 ASN A N 1
ATOM 988 C CA . ASN A 1 123 ? 14.789 11.333 -4.601 1.00 73.12 123 ASN A CA 1
ATOM 989 C C . ASN A 1 123 ? 13.392 11.026 -4.027 1.00 73.12 123 ASN A C 1
ATOM 991 O O . ASN A 1 123 ? 12.502 11.871 -4.085 1.00 73.12 123 ASN A O 1
ATOM 995 N N . PHE A 1 124 ? 13.200 9.843 -3.443 1.00 80.81 124 PHE A N 1
ATOM 996 C CA . PHE A 1 124 ? 11.948 9.455 -2.801 1.00 80.81 124 PHE A CA 1
ATOM 997 C C . PHE A 1 124 ? 12.235 9.009 -1.366 1.00 80.81 124 PHE A C 1
ATOM 999 O O . PHE A 1 124 ? 12.462 7.832 -1.082 1.00 80.81 124 PHE A O 1
ATOM 1006 N N . ASP A 1 125 ? 12.335 9.982 -0.459 1.00 83.69 125 ASP A N 1
ATOM 1007 C CA . ASP A 1 125 ? 12.752 9.727 0.914 1.00 83.69 125 ASP A CA 1
ATOM 1008 C C . ASP A 1 125 ? 11.609 9.169 1.774 1.00 83.69 125 ASP A C 1
ATOM 1010 O O . ASP A 1 125 ? 10.427 9.477 1.619 1.00 83.69 125 ASP A O 1
ATOM 1014 N N . GLU A 1 126 ? 11.978 8.334 2.743 1.00 88.06 126 GLU A N 1
ATOM 1015 C CA . GLU A 1 126 ? 11.027 7.710 3.665 1.00 88.06 126 GLU A CA 1
ATOM 1016 C C . GLU A 1 126 ? 10.144 8.748 4.369 1.00 88.06 126 GLU A C 1
ATOM 1018 O O . GLU A 1 126 ? 8.945 8.537 4.541 1.00 88.06 126 GLU A O 1
ATOM 1023 N N . LYS A 1 127 ? 10.718 9.896 4.742 1.00 90.06 127 LYS A N 1
ATOM 1024 C CA . LYS A 1 127 ? 10.003 10.944 5.470 1.00 90.06 127 LYS A CA 1
ATOM 1025 C C . LYS A 1 127 ? 8.872 11.547 4.637 1.00 90.06 127 LYS A C 1
ATOM 1027 O O . LYS A 1 127 ? 7.771 11.699 5.171 1.00 90.06 127 LYS A O 1
ATOM 1032 N N . THR A 1 128 ? 9.104 11.858 3.361 1.00 91.00 128 THR A N 1
ATOM 1033 C CA . THR A 1 128 ? 8.051 12.393 2.483 1.00 91.00 128 THR A CA 1
ATOM 1034 C C . THR A 1 128 ? 6.962 11.356 2.268 1.00 91.00 128 THR A C 1
ATOM 1036 O O . THR A 1 128 ? 5.781 11.675 2.397 1.00 91.00 128 THR A O 1
ATOM 1039 N N . VAL A 1 129 ? 7.325 10.089 2.056 1.00 91.38 129 VAL A N 1
ATOM 1040 C CA . VAL A 1 129 ? 6.343 9.013 1.854 1.00 91.38 129 VAL A CA 1
ATOM 1041 C C . VAL A 1 129 ? 5.484 8.778 3.086 1.00 91.38 129 VAL A C 1
ATOM 1043 O O . VAL A 1 129 ? 4.260 8.733 2.974 1.00 91.38 129 VAL A O 1
ATOM 1046 N N . LEU A 1 130 ? 6.084 8.701 4.273 1.00 93.31 130 LEU A N 1
ATOM 1047 C CA . LEU A 1 130 ? 5.338 8.593 5.528 1.00 93.31 130 LEU A CA 1
ATOM 1048 C C . LEU A 1 130 ? 4.449 9.819 5.769 1.00 93.31 130 LEU A C 1
ATOM 1050 O O . LEU A 1 130 ? 3.321 9.677 6.247 1.00 93.31 130 LEU A O 1
ATOM 1054 N N . GLY A 1 131 ? 4.921 11.014 5.400 1.00 94.06 131 GLY A N 1
ATOM 1055 C CA . GLY A 1 131 ? 4.128 12.242 5.422 1.00 94.06 131 GLY A CA 1
ATOM 1056 C C . GLY A 1 131 ? 2.907 12.159 4.506 1.00 94.06 131 GLY A C 1
ATOM 1057 O O . GLY A 1 131 ? 1.799 12.489 4.930 1.00 94.06 131 GLY A O 1
ATOM 1058 N N . MET A 1 132 ? 3.079 11.655 3.282 1.00 94.81 132 MET A N 1
ATOM 1059 C CA . MET A 1 132 ? 1.988 11.434 2.330 1.00 94.81 132 MET A CA 1
ATOM 1060 C C . MET A 1 132 ? 0.999 10.375 2.815 1.00 94.81 132 MET A C 1
ATOM 1062 O O . MET A 1 132 ? -0.202 10.630 2.797 1.00 94.81 132 MET A O 1
ATOM 1066 N N . ILE A 1 133 ? 1.480 9.226 3.296 1.00 95.38 133 ILE A N 1
ATOM 1067 C CA . ILE A 1 133 ? 0.636 8.162 3.862 1.00 95.38 133 ILE A CA 1
ATOM 1068 C C . ILE A 1 133 ? -0.198 8.728 5.011 1.00 95.38 133 ILE A C 1
ATOM 1070 O O . ILE A 1 133 ? -1.418 8.584 5.037 1.00 95.38 133 ILE A O 1
ATOM 1074 N N . THR A 1 134 ? 0.441 9.449 5.931 1.00 95.56 134 THR A N 1
ATOM 1075 C CA . THR A 1 134 ? -0.262 10.052 7.065 1.00 95.56 134 THR A CA 1
ATOM 1076 C C . THR A 1 134 ? -1.306 11.061 6.589 1.00 95.56 134 THR A C 1
ATOM 1078 O O . THR A 1 134 ? -2.441 11.050 7.060 1.00 95.56 134 THR A O 1
ATOM 1081 N N . LYS A 1 135 ? -0.945 11.925 5.633 1.00 95.50 135 LYS A N 1
ATOM 1082 C CA . LYS A 1 135 ? -1.800 13.011 5.144 1.00 95.50 135 LYS A CA 1
ATOM 1083 C C . LYS A 1 135 ? -2.985 12.531 4.307 1.00 95.50 135 LYS A C 1
ATOM 1085 O O . LYS A 1 135 ? -4.036 13.148 4.415 1.00 95.50 135 LYS A O 1
ATOM 1090 N N . TYR A 1 136 ? -2.811 11.509 3.472 1.00 95.94 136 TYR A N 1
ATOM 1091 C CA . TYR A 1 136 ? -3.813 11.099 2.479 1.00 95.94 136 TYR A CA 1
ATOM 1092 C C . TYR A 1 136 ? -4.510 9.777 2.801 1.00 95.94 136 TYR A C 1
ATOM 1094 O O . TYR A 1 136 ? -5.550 9.514 2.217 1.00 95.94 136 TYR A O 1
ATOM 1102 N N . LEU A 1 137 ? -3.967 8.952 3.701 1.00 95.81 137 LEU A N 1
ATOM 1103 C CA . LEU A 1 137 ? -4.582 7.682 4.103 1.00 95.81 137 LEU A CA 1
ATOM 1104 C C . LEU A 1 137 ? -4.996 7.724 5.575 1.00 95.81 137 LEU A C 1
ATOM 1106 O O . LEU A 1 137 ? -6.176 7.586 5.887 1.00 95.81 137 LEU A O 1
ATOM 1110 N N . CYS A 1 138 ? -4.056 7.988 6.488 1.00 95.38 138 CYS A N 1
ATOM 1111 C CA . CYS A 1 138 ? -4.358 7.959 7.922 1.00 95.38 138 CYS A CA 1
ATOM 1112 C C . CYS A 1 138 ? -5.357 9.051 8.325 1.00 95.38 138 CYS A C 1
ATOM 1114 O O . CYS A 1 138 ? -6.301 8.771 9.054 1.00 95.38 138 CYS A O 1
ATOM 1116 N N . LYS A 1 139 ? -5.215 10.285 7.823 1.00 94.12 139 LYS A N 1
ATOM 1117 C CA . LYS A 1 139 ? -6.202 11.354 8.086 1.00 94.12 139 LYS A CA 1
ATOM 1118 C C . LYS A 1 139 ? -7.618 11.004 7.629 1.00 94.12 139 LYS A C 1
ATOM 1120 O O . LYS A 1 139 ? -8.567 11.491 8.223 1.00 94.12 139 LYS A O 1
ATOM 1125 N N . GLU A 1 140 ? -7.740 10.139 6.629 1.00 93.44 140 GLU A N 1
ATOM 1126 C CA . GLU A 1 140 ? -9.021 9.666 6.102 1.00 93.44 140 GLU A CA 1
ATOM 1127 C C . GLU A 1 140 ? -9.601 8.490 6.910 1.00 93.44 140 GLU A C 1
ATOM 1129 O O . GLU A 1 140 ? -10.619 7.922 6.526 1.00 93.44 140 GLU A O 1
ATOM 1134 N N . GLY A 1 141 ? -8.954 8.104 8.017 1.00 92.88 141 GLY A N 1
ATOM 1135 C CA . GLY A 1 141 ? -9.390 7.026 8.909 1.00 92.88 141 GLY A CA 1
ATOM 1136 C C . GLY A 1 141 ? -8.770 5.658 8.618 1.00 92.88 141 GLY A C 1
ATOM 1137 O O . GLY A 1 141 ? -9.078 4.687 9.303 1.00 92.88 141 GLY A O 1
ATOM 1138 N N . MET A 1 142 ? -7.883 5.548 7.627 1.00 94.75 142 MET A N 1
ATOM 1139 C CA . MET A 1 142 ? -7.315 4.261 7.224 1.00 94.75 142 MET A CA 1
ATOM 1140 C C . MET A 1 142 ? -6.140 3.851 8.116 1.00 94.75 142 MET A C 1
ATOM 1142 O O . MET A 1 142 ? -5.149 4.574 8.228 1.00 94.75 142 MET A O 1
ATOM 1146 N N . ASN A 1 143 ? -6.215 2.662 8.714 1.00 96.00 143 ASN A N 1
ATOM 1147 C CA . ASN A 1 143 ? -5.069 2.052 9.388 1.00 96.00 143 ASN A CA 1
ATOM 1148 C C . ASN A 1 143 ? -4.082 1.516 8.347 1.00 96.00 143 ASN A C 1
ATOM 1150 O O . ASN A 1 143 ? -4.473 0.761 7.457 1.00 96.00 143 ASN A O 1
ATOM 1154 N N . VAL A 1 144 ? -2.806 1.885 8.462 1.00 96.69 144 VAL A N 1
ATOM 1155 C CA . VAL A 1 144 ? -1.757 1.518 7.502 1.00 96.69 144 VAL A CA 1
ATOM 1156 C C . VAL A 1 144 ? -0.655 0.719 8.190 1.00 96.69 144 VAL A C 1
ATOM 1158 O O . VAL A 1 144 ? -0.064 1.164 9.171 1.00 96.69 144 VAL A O 1
ATOM 1161 N N . TYR A 1 145 ? -0.338 -0.449 7.642 1.00 96.19 145 TYR A N 1
ATOM 1162 C CA . TYR A 1 145 ? 0.656 -1.391 8.141 1.00 96.19 145 TYR A CA 1
ATOM 1163 C C . TYR A 1 145 ? 1.796 -1.526 7.134 1.00 96.19 145 TYR A C 1
ATOM 1165 O O . TYR A 1 145 ? 1.614 -2.043 6.031 1.00 96.19 145 TYR A O 1
ATOM 1173 N N . ILE A 1 146 ? 2.990 -1.090 7.525 1.00 94.81 146 ILE A N 1
ATOM 1174 C CA . ILE A 1 146 ? 4.200 -1.164 6.710 1.00 94.81 146 ILE A CA 1
ATOM 1175 C C . ILE A 1 146 ? 5.004 -2.393 7.119 1.00 94.81 146 ILE A C 1
ATOM 1177 O O . ILE A 1 146 ? 5.458 -2.512 8.258 1.00 94.81 146 ILE A O 1
ATOM 1181 N N . TYR A 1 147 ? 5.209 -3.294 6.165 1.00 93.25 147 TYR A N 1
ATOM 1182 C CA . TYR A 1 147 ? 5.915 -4.551 6.361 1.00 93.25 147 TYR A CA 1
ATOM 1183 C C . TYR A 1 147 ? 7.388 -4.403 6.002 1.00 93.25 147 TYR A C 1
ATOM 1185 O O . TYR A 1 147 ? 7.749 -4.069 4.869 1.00 93.25 147 TYR A O 1
ATOM 1193 N N . GLN A 1 148 ? 8.250 -4.731 6.961 1.00 87.00 148 GLN A N 1
ATOM 1194 C CA . GLN A 1 148 ? 9.675 -4.894 6.735 1.00 87.00 148 GLN A CA 1
ATOM 1195 C C . GLN A 1 148 ? 10.019 -6.380 6.632 1.00 87.00 148 GLN A C 1
ATOM 1197 O O . GLN A 1 148 ? 9.968 -7.129 7.610 1.00 87.00 148 GLN A O 1
ATOM 1202 N N . TYR A 1 149 ? 10.442 -6.795 5.439 1.00 72.50 149 TYR A N 1
ATOM 1203 C CA . TYR A 1 149 ? 10.934 -8.145 5.201 1.00 72.50 149 TYR A CA 1
ATOM 1204 C C . TYR A 1 149 ? 12.461 -8.194 5.337 1.00 72.50 149 TYR A C 1
ATOM 1206 O O . TYR A 1 149 ? 13.188 -7.522 4.604 1.00 72.50 149 TYR A O 1
ATOM 1214 N N . ARG A 1 150 ? 12.978 -9.019 6.255 1.00 60.44 150 ARG A N 1
ATOM 1215 C CA . ARG A 1 150 ? 14.398 -9.404 6.267 1.00 60.44 150 ARG A CA 1
ATOM 1216 C C . ARG A 1 150 ? 14.534 -10.815 5.709 1.00 60.44 150 ARG A C 1
ATOM 1218 O O . ARG A 1 150 ? 13.994 -11.755 6.283 1.00 60.44 150 ARG A O 1
ATOM 1225 N N . LYS A 1 151 ? 15.321 -10.970 4.635 1.00 52.16 151 LYS A N 1
ATOM 1226 C CA . LYS A 1 151 ? 15.792 -12.286 4.178 1.00 52.16 151 LYS A CA 1
ATOM 1227 C C . LYS A 1 151 ? 16.586 -12.927 5.319 1.00 52.16 151 LYS A C 1
ATOM 1229 O O . LYS A 1 151 ? 17.669 -12.452 5.662 1.00 52.16 151 LYS A O 1
ATOM 1234 N N . PHE A 1 152 ? 16.034 -13.972 5.926 1.00 48.44 152 PHE A N 1
ATOM 1235 C CA . PHE A 1 152 ? 16.719 -14.734 6.962 1.00 48.44 152 PHE A CA 1
ATOM 1236 C C . PHE A 1 152 ? 17.927 -15.449 6.345 1.00 48.44 152 PHE A C 1
ATOM 1238 O O . PHE A 1 152 ? 17.780 -16.260 5.432 1.00 48.44 152 PHE A O 1
ATOM 1245 N N . LYS A 1 153 ? 19.132 -15.165 6.850 1.00 41.62 153 LYS A N 1
ATOM 1246 C CA . LYS A 1 153 ? 20.303 -16.019 6.623 1.00 41.62 153 LYS A CA 1
ATOM 1247 C C . LYS A 1 153 ? 20.319 -17.084 7.722 1.00 41.62 153 LYS A C 1
ATOM 1249 O O . LYS A 1 153 ? 20.922 -16.872 8.765 1.00 41.62 153 LYS A O 1
ATOM 1254 N N . GLY A 1 154 ? 19.637 -18.204 7.482 1.00 46.22 154 GLY A N 1
ATOM 1255 C CA . GLY A 1 154 ? 19.718 -19.411 8.314 1.00 46.22 154 GLY A CA 1
ATOM 1256 C C . GLY A 1 154 ? 18.720 -19.487 9.480 1.00 46.22 154 GLY A C 1
ATOM 1257 O O . GLY A 1 154 ? 18.531 -18.527 10.213 1.00 46.22 154 GLY A O 1
ATOM 1258 N N . ASN A 1 155 ? 18.153 -20.686 9.651 1.00 38.94 155 ASN A N 1
ATOM 1259 C CA . ASN A 1 155 ? 17.149 -21.165 10.616 1.00 38.94 155 ASN A CA 1
ATOM 1260 C C . ASN A 1 155 ? 15.662 -20.961 10.269 1.00 38.94 155 ASN A C 1
ATOM 1262 O O . ASN A 1 155 ? 15.138 -19.856 10.211 1.00 38.94 155 ASN A O 1
ATOM 1266 N N . LYS A 1 156 ? 14.983 -22.108 10.096 1.00 43.25 156 LYS A N 1
ATOM 1267 C CA . LYS A 1 156 ? 13.581 -22.300 9.681 1.00 43.25 156 LYS A CA 1
ATOM 1268 C C . LYS A 1 156 ? 12.548 -22.064 10.794 1.00 43.25 156 LYS A C 1
ATOM 1270 O O . LYS A 1 156 ? 11.382 -22.385 10.609 1.00 43.25 156 LYS A O 1
ATOM 1275 N N . ASN A 1 157 ? 12.954 -21.503 11.929 1.00 37.75 157 ASN A N 1
ATOM 1276 C CA . ASN A 1 157 ? 12.061 -21.264 13.056 1.00 37.75 157 ASN A CA 1
ATOM 1277 C C . ASN A 1 157 ? 11.940 -19.758 13.274 1.00 37.75 157 ASN A C 1
ATOM 1279 O O . ASN A 1 157 ? 12.770 -19.154 13.954 1.00 37.75 157 ASN A O 1
ATOM 1283 N N . PHE A 1 158 ? 10.888 -19.157 12.721 1.00 42.59 158 PHE A N 1
ATOM 1284 C CA . PHE A 1 158 ? 10.328 -17.982 13.376 1.00 42.59 158 PHE A CA 1
ATOM 1285 C C . PHE A 1 158 ? 9.812 -18.455 14.741 1.00 42.59 158 PHE A C 1
ATOM 1287 O O . PHE A 1 158 ? 9.020 -19.400 14.776 1.00 42.59 158 PHE A O 1
ATOM 1294 N N . PRO A 1 159 ? 10.186 -17.835 15.871 1.00 34.00 159 PRO A N 1
ATOM 1295 C CA . PRO A 1 159 ? 9.239 -17.815 16.965 1.00 34.00 159 PRO A CA 1
ATOM 1296 C C . PRO A 1 159 ? 8.006 -17.102 16.404 1.00 34.00 159 PRO A C 1
ATOM 1298 O O . PRO A 1 159 ? 8.097 -15.941 15.997 1.00 34.00 159 PRO A O 1
ATOM 1301 N N . LEU A 1 160 ? 6.874 -17.810 16.328 1.00 37.28 160 LEU A N 1
ATOM 1302 C CA . LEU A 1 160 ? 5.568 -17.158 16.340 1.00 37.28 160 LEU A CA 1
ATOM 1303 C C . LEU A 1 160 ? 5.674 -16.094 17.427 1.00 37.28 160 LEU A C 1
ATOM 1305 O O . LEU A 1 160 ? 5.909 -16.440 18.589 1.00 37.28 160 LEU A O 1
ATOM 1309 N N . GLN A 1 161 ? 5.628 -14.813 17.056 1.00 41.97 161 GLN A N 1
ATOM 1310 C CA . GLN A 1 161 ? 5.564 -13.786 18.080 1.00 41.97 161 GLN A CA 1
ATOM 1311 C C . GLN A 1 161 ? 4.351 -14.146 18.943 1.00 41.97 161 GLN A C 1
ATOM 1313 O O . GLN A 1 161 ? 3.261 -14.319 18.384 1.00 41.97 161 GLN A O 1
ATOM 1318 N N . PRO A 1 162 ? 4.504 -14.319 20.269 1.00 33.94 162 PRO A N 1
ATOM 1319 C CA . PRO A 1 162 ? 3.336 -14.387 21.126 1.00 33.94 162 PRO A CA 1
ATOM 1320 C C . PRO A 1 162 ? 2.545 -13.121 20.832 1.00 33.94 162 PRO A C 1
ATOM 1322 O O . PRO A 1 162 ? 3.138 -12.042 20.854 1.00 33.94 162 PRO A O 1
ATOM 1325 N N . GLN A 1 163 ? 1.273 -13.291 20.448 1.00 38.94 163 GLN A N 1
ATOM 1326 C CA . GLN A 1 163 ? 0.343 -12.231 20.063 1.00 38.94 163 GLN A CA 1
ATOM 1327 C C . GLN A 1 163 ? 0.704 -10.932 20.783 1.00 38.94 163 GLN A C 1
ATOM 1329 O O . GLN A 1 163 ? 0.440 -10.804 21.980 1.00 38.94 163 GLN A O 1
ATOM 1334 N N . GLN A 1 164 ? 1.371 -10.006 20.085 1.00 38.97 164 GLN A N 1
ATOM 1335 C CA . GLN A 1 164 ? 1.782 -8.758 20.706 1.00 38.97 164 GLN A CA 1
ATOM 1336 C C . GLN A 1 164 ? 0.501 -8.018 21.083 1.00 38.97 164 GLN A C 1
ATOM 1338 O O . GLN A 1 164 ? -0.265 -7.551 20.239 1.00 38.97 164 GLN A O 1
ATOM 1343 N N . THR A 1 165 ? 0.211 -7.988 22.378 1.00 36.09 165 THR A N 1
ATOM 1344 C CA . THR A 1 165 ? -0.775 -7.091 22.957 1.00 36.09 165 THR A CA 1
ATOM 1345 C C . THR A 1 165 ? -0.306 -5.673 22.670 1.00 36.09 165 THR A C 1
ATOM 1347 O O . THR A 1 165 ? 0.632 -5.204 23.304 1.00 36.09 165 THR A O 1
ATOM 1350 N N . ALA A 1 166 ? -0.983 -5.045 21.707 1.00 32.78 166 ALA A N 1
ATOM 1351 C CA . ALA A 1 166 ? -0.752 -3.709 21.169 1.00 32.78 166 ALA A CA 1
ATOM 1352 C C . ALA A 1 166 ? 0.596 -3.525 20.430 1.00 32.78 166 ALA A C 1
ATOM 1354 O O . ALA A 1 166 ? 1.656 -3.875 20.949 1.00 32.78 166 ALA A O 1
ATOM 1355 N N . PRO A 1 167 ? 0.589 -2.940 19.218 1.00 39.31 167 PRO A N 1
ATOM 1356 C CA . PRO A 1 167 ? 1.824 -2.562 18.550 1.00 39.31 167 PRO A CA 1
ATOM 1357 C C . PRO A 1 167 ? 2.516 -1.473 19.372 1.00 39.31 167 PRO A C 1
ATOM 1359 O O . PRO A 1 167 ? 1.942 -0.421 19.659 1.00 39.31 167 PRO A O 1
ATOM 1362 N N . VAL A 1 168 ? 3.765 -1.735 19.750 1.00 37.69 168 VAL A N 1
ATOM 1363 C CA . VAL A 1 168 ? 4.651 -0.713 20.301 1.00 37.69 168 VAL A CA 1
ATOM 1364 C C . VAL A 1 168 ? 4.857 0.328 19.203 1.00 37.69 168 VAL A C 1
ATOM 1366 O O . VAL A 1 168 ? 5.509 0.054 18.196 1.00 37.69 168 VAL A O 1
ATOM 1369 N N . VAL A 1 169 ? 4.304 1.527 19.393 1.00 37.81 169 VAL A N 1
ATOM 1370 C CA . VAL A 1 169 ? 4.724 2.717 18.650 1.00 37.81 169 VAL A CA 1
ATOM 1371 C C . VAL A 1 169 ? 6.197 2.924 18.993 1.00 37.81 169 VAL A C 1
ATOM 1373 O O . VAL A 1 169 ? 6.514 3.401 20.079 1.00 37.81 169 VAL A O 1
ATOM 1376 N N . GLN A 1 170 ? 7.112 2.499 18.122 1.00 37.00 170 GLN A N 1
ATOM 1377 C CA . GLN A 1 170 ? 8.522 2.841 18.278 1.00 37.00 170 GLN A CA 1
ATOM 1378 C C . GLN A 1 170 ? 8.771 4.200 17.616 1.00 37.00 170 GLN A C 1
ATOM 1380 O O . GLN A 1 170 ? 8.686 4.292 16.389 1.00 37.00 170 GLN A O 1
ATOM 1385 N N . PRO A 1 171 ? 9.088 5.263 18.379 1.00 30.23 171 PRO A N 1
ATOM 1386 C CA . PRO A 1 171 ? 9.594 6.491 17.792 1.00 30.23 171 PRO A CA 1
ATOM 1387 C C . PRO A 1 171 ? 11.015 6.219 17.289 1.00 30.23 171 PRO A C 1
ATOM 1389 O O . PRO A 1 171 ? 11.953 6.087 18.076 1.00 30.23 171 PRO A O 1
ATOM 1392 N N . TYR A 1 172 ? 11.202 6.126 15.973 1.00 35.62 172 TYR A N 1
ATOM 1393 C CA . TYR A 1 172 ? 12.545 6.120 15.397 1.00 35.62 172 TYR A CA 1
ATOM 1394 C C . TYR A 1 172 ? 13.117 7.543 15.426 1.00 35.62 172 TYR A C 1
ATOM 1396 O O . TYR A 1 172 ? 13.078 8.281 14.447 1.00 35.62 172 TYR A O 1
ATOM 1404 N N . LEU A 1 173 ? 13.691 7.916 16.571 1.00 37.16 173 LEU A N 1
ATOM 1405 C CA . LEU A 1 173 ? 14.680 8.983 16.678 1.00 37.16 173 LEU A CA 1
ATOM 1406 C C . LEU A 1 173 ? 15.938 8.410 17.337 1.00 37.16 173 LEU A C 1
ATOM 1408 O O . LEU A 1 173 ? 16.095 8.471 18.550 1.00 37.16 173 LEU A O 1
ATOM 1412 N N . ASN A 1 174 ? 16.810 7.794 16.534 1.00 33.38 174 ASN A N 1
ATOM 1413 C CA . ASN A 1 174 ? 18.269 7.909 16.663 1.00 33.38 174 ASN A CA 1
ATOM 1414 C C . ASN A 1 174 ? 18.977 6.989 15.669 1.00 33.38 174 ASN A C 1
ATOM 1416 O O . ASN A 1 174 ? 19.062 5.774 15.848 1.00 33.38 174 ASN A O 1
ATOM 1420 N N . ARG A 1 175 ? 19.569 7.593 14.639 1.00 37.56 175 ARG A N 1
ATOM 1421 C CA . ARG A 1 175 ? 20.589 6.941 13.816 1.00 37.56 175 ARG A CA 1
ATOM 1422 C C . ARG A 1 175 ? 21.811 7.843 13.681 1.00 37.56 175 ARG A C 1
ATOM 1424 O O . ARG A 1 175 ? 22.276 8.103 12.583 1.00 37.56 175 ARG A O 1
ATOM 1431 N N . ASN A 1 176 ? 22.336 8.295 14.817 1.00 36.88 176 ASN A N 1
ATOM 1432 C CA . ASN A 1 176 ? 23.691 8.828 14.909 1.00 36.88 176 ASN A CA 1
ATOM 1433 C C . ASN A 1 176 ? 24.597 7.798 15.594 1.00 36.88 176 ASN A C 1
ATOM 1435 O O . ASN A 1 176 ? 24.174 7.141 16.540 1.00 36.88 176 ASN A O 1
ATOM 1439 N N . LEU A 1 177 ? 25.840 7.708 15.103 1.00 35.88 177 LEU A N 1
ATOM 1440 C CA . LEU A 1 177 ? 26.952 6.822 15.497 1.00 35.88 177 LEU A CA 1
ATOM 1441 C C . LEU A 1 177 ? 27.060 5.483 14.749 1.00 35.88 177 LEU A C 1
ATOM 1443 O O . LEU A 1 177 ? 27.061 4.402 15.333 1.00 35.88 177 LEU A O 1
ATOM 1447 N N . ARG A 1 178 ? 27.349 5.559 13.446 1.00 36.84 178 ARG A N 1
ATOM 1448 C CA . ARG A 1 178 ? 28.371 4.666 12.877 1.00 36.84 178 ARG A CA 1
ATOM 1449 C C . ARG A 1 178 ? 29.676 5.448 12.766 1.00 36.84 178 ARG A C 1
ATOM 1451 O O . ARG A 1 178 ? 29.851 6.238 11.847 1.00 36.84 178 ARG A O 1
ATOM 1458 N N . LYS A 1 179 ? 30.578 5.243 13.730 1.00 34.88 179 LYS A N 1
ATOM 1459 C CA . LYS A 1 179 ? 32.000 5.573 13.559 1.00 34.88 179 LYS A CA 1
ATOM 1460 C C . LYS A 1 179 ? 32.572 4.641 12.475 1.00 34.88 179 LYS A C 1
ATOM 1462 O O . LYS A 1 179 ? 32.210 3.461 12.482 1.00 34.88 179 LYS A O 1
ATOM 1467 N N . PRO A 1 180 ? 33.439 5.111 11.564 1.00 35.00 180 PRO A N 1
ATOM 1468 C CA . PRO A 1 180 ? 34.109 4.227 10.620 1.00 35.00 180 PRO A CA 1
ATOM 1469 C C . PRO A 1 180 ? 35.056 3.295 11.386 1.00 35.00 180 PRO A C 1
ATOM 1471 O O . PRO A 1 180 ? 35.890 3.743 12.173 1.00 35.00 180 PRO A O 1
ATOM 1474 N N . LEU A 1 181 ? 34.887 1.986 11.193 1.00 39.66 181 LEU A N 1
ATOM 1475 C CA . LEU A 1 181 ? 35.765 0.972 11.765 1.00 39.66 181 LEU A CA 1
ATOM 1476 C C . LEU A 1 181 ? 37.131 1.054 11.065 1.00 39.66 181 LEU A C 1
ATOM 1478 O O . LEU A 1 181 ? 37.209 1.068 9.838 1.00 39.66 181 LEU A O 1
ATOM 1482 N N . ALA A 1 182 ? 38.189 1.139 11.867 1.00 39.75 182 ALA A N 1
ATOM 1483 C CA . ALA A 1 182 ? 39.572 1.273 11.435 1.00 39.75 182 ALA A CA 1
ATOM 1484 C C . ALA A 1 182 ? 40.013 0.170 10.451 1.00 39.75 182 ALA A C 1
ATOM 1486 O O . ALA A 1 182 ? 39.664 -1.003 10.601 1.00 39.75 182 ALA A O 1
ATOM 1487 N N . LYS A 1 183 ? 40.831 0.572 9.467 1.00 44.03 183 LYS A N 1
ATOM 1488 C CA . LYS A 1 183 ? 41.556 -0.303 8.535 1.00 44.03 183 LYS A CA 1
ATOM 1489 C C . LYS A 1 183 ? 42.393 -1.326 9.318 1.00 44.03 183 LYS A C 1
ATOM 1491 O O . LYS A 1 183 ? 43.170 -0.939 10.186 1.00 44.03 183 LYS A O 1
ATOM 1496 N N . LYS A 1 184 ? 42.267 -2.613 8.982 1.00 39.62 184 LYS A N 1
ATOM 1497 C CA . LYS A 1 184 ? 43.224 -3.658 9.386 1.00 39.62 184 LYS A CA 1
ATOM 1498 C C . LYS A 1 184 ? 44.324 -3.812 8.319 1.00 39.62 184 LYS A C 1
ATOM 1500 O O . LYS A 1 184 ? 44.051 -3.530 7.151 1.00 39.62 184 LYS A O 1
ATOM 1505 N N . PRO A 1 185 ? 45.553 -4.195 8.712 1.00 35.53 185 PRO A N 1
ATOM 1506 C CA . PRO A 1 185 ? 46.730 -4.165 7.848 1.00 35.53 185 PRO A CA 1
ATOM 1507 C C . PRO A 1 185 ? 46.761 -5.317 6.836 1.00 35.53 185 PRO A C 1
ATOM 1509 O O . PRO A 1 185 ? 46.209 -6.390 7.078 1.00 35.53 185 PRO A O 1
ATOM 1512 N N . LYS A 1 186 ? 47.425 -5.045 5.706 1.00 38.69 186 LYS A N 1
ATOM 1513 C CA . LYS A 1 186 ? 47.750 -5.985 4.628 1.00 38.69 186 LYS A CA 1
ATOM 1514 C C . LYS A 1 186 ? 48.694 -7.073 5.151 1.00 38.69 186 LYS A C 1
ATOM 1516 O O . LYS A 1 186 ? 49.655 -6.754 5.845 1.00 38.69 186 LYS A O 1
ATOM 1521 N N . LEU A 1 187 ? 48.411 -8.323 4.799 1.00 38.38 187 LEU A N 1
ATOM 1522 C CA . LEU A 1 187 ? 49.349 -9.437 4.883 1.00 38.38 187 LEU A CA 1
ATOM 1523 C C . LEU A 1 187 ? 49.760 -9.779 3.453 1.00 38.38 187 LEU A C 1
ATOM 1525 O O . LEU A 1 187 ? 48.902 -10.080 2.623 1.00 38.38 187 LEU A O 1
ATOM 1529 N N . ASP A 1 188 ? 51.058 -9.654 3.198 1.00 40.97 188 ASP A N 1
ATOM 1530 C CA . ASP A 1 188 ? 51.728 -10.061 1.972 1.00 40.97 188 ASP A CA 1
ATOM 1531 C C . ASP A 1 188 ? 51.748 -11.589 1.878 1.00 40.97 188 ASP A C 1
ATOM 1533 O O . ASP A 1 188 ? 52.206 -12.263 2.802 1.00 40.97 188 ASP A O 1
ATOM 1537 N N . VAL A 1 189 ? 51.289 -12.124 0.749 1.00 43.06 189 VAL A N 1
ATOM 1538 C CA . VAL A 1 189 ? 51.650 -13.462 0.273 1.00 43.06 189 VAL A CA 1
ATOM 1539 C C . VAL A 1 189 ? 51.961 -13.313 -1.213 1.00 43.06 189 VAL A C 1
ATOM 1541 O O . VAL A 1 189 ? 51.118 -12.854 -1.983 1.00 43.06 189 VAL A O 1
ATOM 1544 N N . LYS A 1 190 ? 53.218 -13.601 -1.550 1.00 42.97 190 LYS A N 1
ATOM 1545 C CA . LYS A 1 190 ? 53.732 -13.788 -2.906 1.00 42.97 190 LYS A CA 1
ATOM 1546 C C . LYS A 1 190 ? 53.555 -15.256 -3.320 1.00 42.97 190 LYS A C 1
ATOM 1548 O O . LYS A 1 190 ? 53.244 -16.083 -2.464 1.00 42.97 190 LYS A O 1
ATOM 1553 N N . ASP A 1 191 ? 53.851 -15.490 -4.597 1.00 37.16 191 ASP A N 1
ATOM 1554 C CA . ASP A 1 191 ? 54.088 -16.764 -5.287 1.00 37.16 191 ASP A CA 1
ATOM 1555 C C . ASP A 1 191 ? 52.832 -17.295 -6.006 1.00 37.16 191 ASP A C 1
ATOM 1557 O O . ASP A 1 191 ? 51.764 -17.385 -5.405 1.00 37.16 191 ASP A O 1
ATOM 1561 N N . ASP A 1 192 ? 52.829 -17.674 -7.284 1.00 42.38 192 ASP A N 1
ATOM 1562 C CA . ASP A 1 192 ? 53.775 -17.560 -8.402 1.00 42.38 192 ASP A CA 1
ATOM 1563 C C . ASP A 1 192 ? 52.960 -17.747 -9.709 1.00 42.38 192 ASP A C 1
ATOM 1565 O O . ASP A 1 192 ? 51.789 -18.138 -9.670 1.00 42.38 192 ASP A O 1
ATOM 1569 N N . GLU A 1 193 ? 53.598 -17.417 -10.833 1.00 47.28 193 GLU A N 1
ATOM 1570 C CA . GLU A 1 193 ? 53.254 -17.654 -12.252 1.00 47.28 193 GLU A CA 1
ATOM 1571 C C . GLU A 1 193 ? 52.732 -19.105 -12.503 1.00 47.28 193 GLU A C 1
ATOM 1573 O O . GLU A 1 193 ? 53.055 -20.017 -11.748 1.00 47.28 193 GLU A O 1
ATOM 1578 N N . ASP A 1 194 ? 51.809 -19.420 -13.422 1.00 39.31 194 ASP A N 1
ATOM 1579 C CA . ASP A 1 194 ? 51.913 -19.333 -14.885 1.00 39.31 194 ASP A CA 1
ATOM 1580 C C . ASP A 1 194 ? 50.565 -19.655 -15.587 1.00 39.31 194 ASP A C 1
ATOM 1582 O O . ASP A 1 194 ? 49.741 -20.406 -15.066 1.00 39.31 194 ASP A O 1
ATOM 1586 N N . GLU A 1 195 ? 50.422 -19.084 -16.791 1.00 44.66 195 GLU A N 1
ATOM 1587 C CA . GLU A 1 195 ? 49.760 -19.581 -18.019 1.00 44.66 195 GLU A CA 1
ATOM 1588 C C . GLU A 1 195 ? 48.333 -20.185 -17.957 1.00 44.66 195 GLU A C 1
ATOM 1590 O O . GLU A 1 195 ? 48.099 -21.263 -17.426 1.00 44.66 195 GLU A O 1
ATOM 1595 N N . ASP A 1 196 ? 47.355 -19.554 -18.625 1.00 43.47 196 ASP A N 1
ATOM 1596 C CA . ASP A 1 196 ? 47.099 -19.911 -20.027 1.00 43.47 196 ASP A CA 1
ATOM 1597 C C . ASP A 1 196 ? 46.055 -19.025 -20.728 1.00 43.47 196 ASP A C 1
ATOM 1599 O O . ASP A 1 196 ? 45.096 -18.499 -20.160 1.00 43.47 196 ASP A O 1
ATOM 1603 N N . SER A 1 197 ? 46.310 -18.886 -22.018 1.00 42.00 197 SER A N 1
ATOM 1604 C CA . SER A 1 197 ? 45.591 -18.150 -23.049 1.00 42.00 197 SER A CA 1
ATOM 1605 C C . SER A 1 197 ? 44.134 -18.593 -23.276 1.00 42.00 197 SER A C 1
ATOM 1607 O O . SER A 1 197 ? 43.841 -19.780 -23.378 1.00 42.00 197 SER A O 1
ATOM 1609 N N . PHE A 1 198 ? 43.220 -17.636 -23.487 1.00 37.19 198 PHE A N 1
ATOM 1610 C CA . PHE A 1 198 ? 42.151 -17.817 -24.478 1.00 37.19 198 PHE A CA 1
ATOM 1611 C C . PHE A 1 198 ? 41.686 -16.465 -25.030 1.00 37.19 198 PHE A C 1
ATOM 1613 O O . PHE A 1 198 ? 40.937 -15.717 -24.402 1.00 37.19 198 PHE A O 1
ATOM 1620 N N . ILE A 1 199 ? 42.200 -16.164 -26.220 1.00 40.03 199 ILE A N 1
ATOM 1621 C CA . ILE A 1 199 ? 41.688 -15.160 -27.148 1.00 40.03 199 ILE A CA 1
ATOM 1622 C C . ILE A 1 199 ? 40.411 -15.745 -27.756 1.00 40.03 199 ILE A C 1
ATOM 1624 O O . ILE A 1 199 ? 40.437 -16.859 -28.277 1.00 40.03 199 ILE A O 1
ATOM 1628 N N . VAL A 1 200 ? 39.306 -15.005 -27.697 1.00 48.59 200 VAL A N 1
ATOM 1629 C CA . VAL A 1 200 ? 38.213 -15.162 -28.661 1.00 48.59 200 VAL A CA 1
ATOM 1630 C C . VAL A 1 200 ? 37.934 -13.780 -29.210 1.00 48.59 200 VAL A C 1
ATOM 1632 O O . VAL A 1 200 ? 37.275 -12.962 -28.568 1.00 48.59 200 VAL A O 1
ATOM 1635 N N . ASP A 1 201 ? 38.506 -13.549 -30.384 1.00 39.12 201 ASP A N 1
ATOM 1636 C CA . ASP A 1 201 ? 38.029 -12.567 -31.336 1.00 39.12 201 ASP A CA 1
ATOM 1637 C C . ASP A 1 201 ? 36.568 -12.896 -31.655 1.00 39.12 201 ASP A C 1
ATOM 1639 O O . ASP A 1 201 ? 36.225 -14.047 -31.941 1.00 39.12 201 ASP A O 1
ATOM 1643 N N . ASN A 1 202 ? 35.699 -11.896 -31.583 1.00 48.47 202 ASN A N 1
ATOM 1644 C CA . ASN A 1 202 ? 34.500 -11.917 -32.398 1.00 48.47 202 ASN A CA 1
ATOM 1645 C C . ASN A 1 202 ? 34.280 -10.500 -32.912 1.00 48.47 202 ASN A C 1
ATOM 1647 O O . ASN A 1 202 ? 33.846 -9.606 -32.181 1.00 48.47 202 ASN A O 1
ATOM 1651 N N . ASP A 1 203 ? 34.719 -10.356 -34.153 1.00 44.38 203 ASP A N 1
ATOM 1652 C CA . ASP A 1 203 ? 34.556 -9.225 -35.040 1.00 44.38 203 ASP A CA 1
ATOM 1653 C C . ASP A 1 203 ? 33.082 -8.971 -35.399 1.00 44.38 203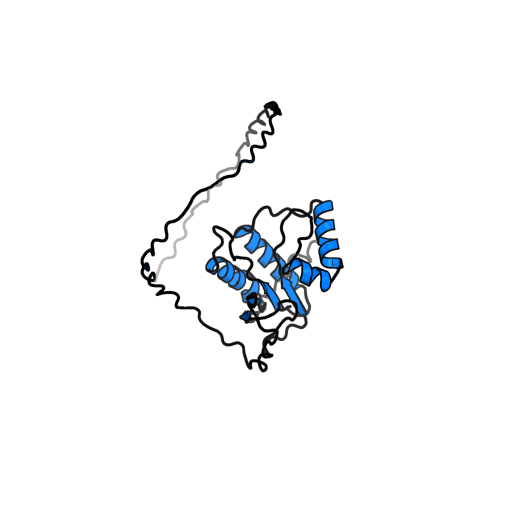 ASP A C 1
ATOM 1655 O O . ASP A 1 203 ? 32.201 -9.799 -35.151 1.00 44.38 203 ASP A O 1
ATOM 1659 N N . GLU A 1 204 ? 32.911 -7.832 -36.072 1.00 54.00 204 GLU A N 1
ATOM 1660 C CA . GLU A 1 204 ? 31.821 -7.451 -36.979 1.00 54.00 204 GLU A CA 1
ATOM 1661 C C . GLU A 1 204 ? 30.526 -6.968 -36.313 1.00 54.00 204 GLU A C 1
ATOM 1663 O O . GLU A 1 204 ? 29.814 -7.682 -35.613 1.00 54.00 204 GLU A O 1
ATOM 1668 N N . GLU A 1 205 ? 30.336 -5.646 -36.294 1.00 48.72 205 GLU A N 1
ATOM 1669 C CA . GLU A 1 205 ? 29.797 -4.820 -37.395 1.00 48.72 205 GLU A CA 1
ATOM 1670 C C . GLU A 1 205 ? 28.275 -4.942 -37.449 1.00 48.72 205 GLU A C 1
ATOM 1672 O O . GLU A 1 205 ? 27.737 -5.987 -37.776 1.00 48.72 205 GLU A O 1
ATOM 1677 N N . ASP A 1 206 ? 27.604 -3.846 -37.096 1.00 47.84 206 ASP A N 1
ATOM 1678 C CA . ASP A 1 206 ? 26.395 -3.384 -37.773 1.00 47.84 206 ASP A CA 1
ATOM 1679 C C . ASP A 1 206 ? 26.173 -1.929 -37.343 1.00 47.84 206 ASP A C 1
ATOM 1681 O O . ASP A 1 206 ? 25.559 -1.615 -36.317 1.00 47.84 206 ASP A O 1
ATOM 1685 N N . GLU A 1 207 ? 26.753 -1.025 -38.131 1.00 52.41 207 GLU A N 1
ATOM 1686 C CA . GLU A 1 207 ? 26.347 0.372 -38.164 1.00 52.41 207 GLU A CA 1
ATOM 1687 C C . GLU A 1 207 ? 24.969 0.448 -38.826 1.00 52.41 207 GLU A C 1
ATOM 1689 O O . GLU A 1 207 ? 24.826 0.270 -40.034 1.00 52.41 207 GLU A O 1
ATOM 1694 N N . ALA A 1 208 ? 23.937 0.702 -38.025 1.00 50.75 208 ALA A N 1
ATOM 1695 C CA . ALA A 1 208 ? 22.636 1.110 -38.526 1.00 50.75 208 ALA A CA 1
ATOM 1696 C C . ALA A 1 208 ? 22.496 2.621 -38.324 1.00 50.75 208 ALA A C 1
ATOM 1698 O O . ALA A 1 208 ? 22.081 3.093 -37.263 1.00 50.75 208 ALA A O 1
ATOM 1699 N N . GLU A 1 209 ? 22.861 3.365 -39.367 1.00 50.81 209 GLU A N 1
ATOM 1700 C CA . GLU A 1 209 ? 22.383 4.721 -39.609 1.00 50.81 209 GLU A CA 1
ATOM 1701 C C . GLU A 1 209 ? 20.846 4.708 -39.567 1.00 50.81 209 GLU A C 1
ATOM 1703 O O . GLU A 1 209 ? 20.199 4.021 -40.362 1.00 50.81 209 GLU A O 1
ATOM 1708 N N . PHE A 1 210 ? 20.244 5.450 -38.636 1.00 36.56 210 PHE A N 1
ATOM 1709 C CA . PHE A 1 210 ? 18.819 5.758 -38.691 1.00 36.56 210 PHE A CA 1
ATOM 1710 C C . PHE A 1 210 ? 18.645 7.270 -38.740 1.00 36.56 210 PHE A C 1
ATOM 1712 O O . PHE A 1 210 ? 19.101 8.004 -37.864 1.00 36.56 210 PHE A O 1
ATOM 1719 N N . SER A 1 211 ? 18.029 7.679 -39.840 1.00 50.03 211 SER A N 1
ATOM 1720 C CA . SER A 1 211 ? 17.755 9.024 -40.313 1.00 50.03 211 SER A CA 1
ATOM 1721 C C . SER A 1 211 ? 17.051 9.908 -39.287 1.00 50.03 211 SER A C 1
ATOM 1723 O O . SER A 1 211 ? 16.045 9.521 -38.694 1.00 50.03 211 SER A O 1
ATOM 1725 N N . GLU A 1 212 ? 17.569 11.127 -39.157 1.00 50.12 212 GLU A N 1
ATOM 1726 C CA . GLU A 1 212 ? 16.870 12.282 -38.606 1.00 50.12 212 GLU A CA 1
ATOM 1727 C C . GLU A 1 212 ? 15.706 12.633 -39.548 1.00 50.12 212 GLU A C 1
ATOM 1729 O O . GLU A 1 212 ? 15.925 13.066 -40.679 1.00 50.12 212 GLU A O 1
ATOM 1734 N N . GLU A 1 213 ? 14.469 12.407 -39.103 1.00 59.19 213 GLU A N 1
ATOM 1735 C CA . GLU A 1 213 ? 13.286 13.006 -39.722 1.00 59.19 213 GLU A CA 1
ATOM 1736 C C . GLU A 1 213 ? 12.874 14.225 -38.893 1.00 59.19 213 GLU A C 1
ATOM 1738 O O . GLU A 1 213 ? 12.645 14.146 -37.685 1.00 59.19 213 GLU A O 1
ATOM 1743 N N . GLU A 1 214 ? 12.865 15.366 -39.577 1.00 53.88 214 GLU A N 1
ATOM 1744 C CA . GLU A 1 214 ? 12.435 16.671 -39.101 1.00 53.88 214 GLU A CA 1
ATOM 1745 C C . GLU A 1 214 ? 10.957 16.626 -38.681 1.00 53.88 214 GLU A C 1
ATOM 1747 O O . GLU A 1 214 ? 10.089 16.323 -39.498 1.00 53.88 214 GLU A O 1
ATOM 1752 N N . GLU A 1 215 ? 10.649 16.974 -37.428 1.00 52.91 215 GLU A N 1
ATOM 1753 C CA . GLU A 1 215 ? 9.282 17.334 -37.046 1.00 52.91 215 GLU A CA 1
ATOM 1754 C C . GLU A 1 215 ? 9.128 18.857 -37.044 1.00 52.91 215 GLU A C 1
ATOM 1756 O O . GLU A 1 215 ? 9.677 19.582 -36.210 1.00 52.91 215 GLU A O 1
ATOM 1761 N N . GLU A 1 216 ? 8.367 19.316 -38.036 1.00 52.62 216 GLU A N 1
ATOM 1762 C CA . GLU A 1 216 ? 7.888 20.677 -38.204 1.00 52.62 216 GLU A CA 1
ATOM 1763 C C . GLU A 1 216 ? 7.044 21.138 -37.004 1.00 52.62 216 GLU A C 1
ATOM 1765 O O . GLU A 1 216 ? 6.150 20.455 -36.502 1.00 52.62 216 GLU A O 1
ATOM 1770 N N . SER A 1 217 ? 7.321 22.365 -36.577 1.00 53.19 217 SER A N 1
ATOM 1771 C CA . SER A 1 217 ? 6.617 23.114 -35.542 1.00 53.19 217 SER A CA 1
ATOM 1772 C C . SER A 1 217 ? 5.152 23.414 -35.902 1.00 53.19 217 SER A C 1
ATOM 1774 O O . SER A 1 217 ? 4.908 24.014 -36.955 1.00 53.19 217 SER A O 1
ATOM 1776 N N . PRO A 1 218 ? 4.178 23.180 -35.003 1.00 52.66 218 PRO A N 1
ATOM 1777 C CA . PRO A 1 218 ? 2.851 23.766 -35.136 1.00 52.66 218 PRO A CA 1
ATOM 1778 C C . PRO A 1 218 ? 2.820 25.183 -34.545 1.00 52.66 218 PRO A C 1
ATOM 1780 O O . PRO A 1 218 ? 2.852 25.378 -33.333 1.00 52.66 218 PRO A O 1
ATOM 1783 N N . THR A 1 219 ? 2.787 26.148 -35.463 1.00 45.28 219 THR A N 1
ATOM 1784 C CA . THR A 1 219 ? 2.006 27.399 -35.467 1.00 45.28 219 THR A CA 1
ATOM 1785 C C . THR A 1 219 ? 1.436 27.909 -34.137 1.00 45.28 219 THR A C 1
ATOM 1787 O O . THR A 1 219 ? 0.504 27.331 -33.574 1.00 45.28 219 THR A O 1
ATOM 1790 N N . GLU A 1 220 ? 1.926 29.083 -33.739 1.00 46.44 220 GLU A N 1
ATOM 1791 C CA . GLU A 1 220 ? 1.335 29.983 -32.750 1.00 46.44 220 GLU A CA 1
ATOM 1792 C C . GLU A 1 220 ? -0.102 30.357 -33.155 1.00 46.44 220 GLU A C 1
ATOM 1794 O O . GLU A 1 220 ? -0.341 30.889 -34.239 1.00 46.44 220 GLU A O 1
ATOM 1799 N N . SER A 1 221 ? -1.069 30.062 -32.287 1.00 57.31 221 SER A N 1
ATOM 1800 C CA . SER A 1 221 ? -2.414 30.627 -32.357 1.00 57.31 221 SER A CA 1
ATOM 1801 C C . SER A 1 221 ? -2.479 31.838 -31.432 1.00 57.31 221 SER A C 1
ATOM 1803 O O . SER A 1 221 ? -2.421 31.689 -30.210 1.00 57.31 221 SER A O 1
ATOM 1805 N N . GLU A 1 222 ? -2.594 33.017 -32.034 1.00 55.47 222 GLU A N 1
ATOM 1806 C CA . GLU A 1 222 ? -2.963 34.271 -31.383 1.00 55.47 222 GLU A CA 1
ATOM 1807 C C . GLU A 1 222 ? -4.318 34.092 -30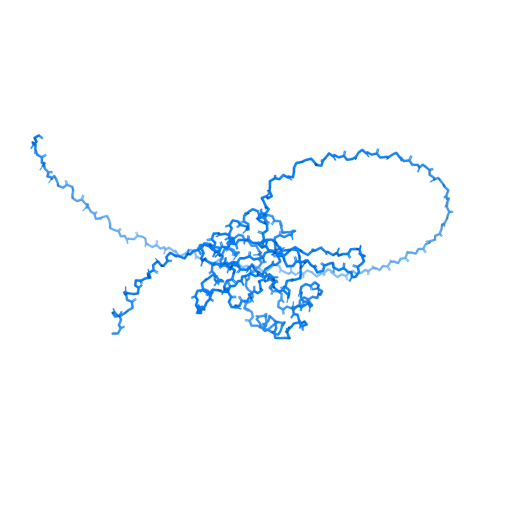.679 1.00 55.47 222 GLU A C 1
ATOM 1809 O O . GLU A 1 222 ? -5.310 33.706 -31.300 1.00 55.47 222 GLU A O 1
ATOM 1814 N N . VAL A 1 223 ? -4.349 34.327 -29.367 1.00 61.78 223 VAL A N 1
ATOM 1815 C CA . VAL A 1 223 ? -5.588 34.463 -28.599 1.00 61.78 223 VAL A CA 1
ATOM 1816 C C . VAL A 1 223 ? -5.745 35.944 -28.300 1.00 61.78 223 VAL A C 1
ATOM 1818 O O . VAL A 1 223 ? -4.913 36.535 -27.614 1.00 61.78 223 VAL A O 1
ATOM 1821 N N . GLU A 1 224 ? -6.790 36.529 -28.875 1.00 58.62 224 GLU A N 1
ATOM 1822 C CA . GLU A 1 224 ? -7.267 37.868 -28.560 1.00 58.62 224 GLU A CA 1
ATOM 1823 C C . GLU A 1 224 ? -7.749 37.895 -27.101 1.00 58.62 224 GLU A C 1
ATOM 1825 O O . GLU A 1 224 ? -8.664 37.160 -26.727 1.00 58.62 224 GLU A O 1
ATOM 1830 N N . GLU A 1 225 ? -7.110 38.722 -26.274 1.00 59.06 225 GLU A N 1
ATOM 1831 C CA . GLU A 1 225 ? -7.637 39.124 -24.971 1.00 59.06 225 GLU A CA 1
ATOM 1832 C C . GLU A 1 225 ? -8.419 40.425 -25.170 1.00 59.06 225 GLU A C 1
ATOM 1834 O O . GLU A 1 225 ? -7.848 41.506 -25.306 1.00 59.06 225 GLU A O 1
ATOM 1839 N N . ASP A 1 226 ? -9.737 40.287 -25.219 1.00 58.06 226 ASP A N 1
ATOM 1840 C CA . ASP A 1 226 ? -10.708 41.368 -25.123 1.00 58.06 226 ASP A CA 1
ATOM 1841 C C . ASP A 1 226 ? -11.581 41.017 -23.916 1.00 58.06 226 ASP A C 1
ATOM 1843 O O . ASP A 1 226 ? -12.217 39.968 -23.933 1.00 58.06 226 ASP A O 1
ATOM 1847 N N . GLU A 1 227 ? -11.527 41.811 -22.842 1.00 61.06 227 GLU A N 1
ATOM 1848 C CA . GLU A 1 227 ? -12.629 41.989 -21.882 1.00 61.06 227 GLU A CA 1
ATOM 1849 C C . GLU A 1 227 ? -12.284 43.084 -20.850 1.00 61.06 227 GLU A C 1
ATOM 1851 O O . GLU A 1 227 ? -11.618 42.870 -19.839 1.00 61.06 227 GLU A O 1
ATOM 1856 N N . SER A 1 228 ? -12.738 44.293 -21.195 1.00 59.72 228 SER A N 1
ATOM 1857 C CA . SER A 1 228 ? -13.410 45.290 -20.345 1.00 59.72 228 SER A CA 1
ATOM 1858 C C . SER A 1 228 ? -12.969 45.462 -18.883 1.00 59.72 228 SER A C 1
ATOM 1860 O O . SER A 1 228 ? -13.328 44.685 -17.998 1.00 59.72 228 SER A O 1
ATOM 1862 N N . GLU A 1 229 ? -12.342 46.610 -18.620 1.00 58.81 229 GLU A N 1
ATOM 1863 C CA . GLU A 1 229 ? -12.316 47.265 -17.311 1.00 58.81 229 GLU A CA 1
ATOM 1864 C C . GLU A 1 229 ? -13.741 47.750 -16.966 1.00 58.81 229 GLU A C 1
ATOM 1866 O O . GLU A 1 229 ? -14.273 48.640 -17.629 1.00 58.81 229 GLU A O 1
ATOM 1871 N N . GLU A 1 230 ? -14.381 47.152 -15.956 1.00 65.94 230 GLU A N 1
ATOM 1872 C CA . GLU A 1 230 ? -15.555 47.744 -15.305 1.00 65.94 230 GLU A CA 1
ATOM 1873 C C . GLU A 1 230 ? -15.105 48.548 -14.080 1.00 65.94 230 GLU A C 1
ATOM 1875 O O . GLU A 1 230 ? -14.545 48.015 -13.116 1.00 65.94 230 GLU A O 1
ATOM 1880 N N . ASP A 1 231 ? -15.362 49.852 -14.155 1.00 57.75 231 ASP A N 1
ATOM 1881 C CA . ASP A 1 231 ? -15.200 50.841 -13.100 1.00 57.75 231 ASP A CA 1
ATOM 1882 C C . ASP A 1 231 ? -16.014 50.458 -11.852 1.00 57.75 231 ASP A C 1
ATOM 1884 O O . ASP A 1 231 ? -17.247 50.420 -11.878 1.00 57.75 231 ASP A O 1
ATOM 1888 N N . ILE A 1 232 ? -15.335 50.221 -10.726 1.00 59.28 232 ILE A N 1
ATOM 1889 C CA . ILE A 1 232 ? -15.989 50.186 -9.414 1.00 59.28 232 ILE A CA 1
ATOM 1890 C C . ILE A 1 232 ? -15.990 51.606 -8.852 1.00 59.28 232 ILE A C 1
ATOM 1892 O O . ILE A 1 232 ? -14.970 52.128 -8.400 1.00 59.28 232 ILE A O 1
ATOM 1896 N N . ASP A 1 233 ? -17.181 52.192 -8.901 1.00 60.69 233 ASP A N 1
ATOM 1897 C CA . ASP A 1 233 ? -17.585 53.450 -8.286 1.00 60.69 233 ASP A CA 1
ATOM 1898 C C . ASP A 1 233 ? -17.422 53.365 -6.755 1.00 60.69 233 ASP A C 1
ATOM 1900 O O . ASP A 1 233 ? -18.148 52.643 -6.067 1.00 60.69 233 ASP A O 1
ATOM 1904 N N . LEU A 1 234 ? -16.419 54.064 -6.219 1.00 62.22 234 LEU A N 1
ATOM 1905 C CA . LEU A 1 234 ? -16.267 54.299 -4.785 1.00 62.22 234 LEU A CA 1
ATOM 1906 C C . LEU A 1 234 ? -16.998 55.596 -4.441 1.00 62.22 234 LEU A C 1
ATOM 1908 O O . LEU A 1 234 ? -16.382 56.659 -4.361 1.00 62.22 234 LEU A O 1
ATOM 1912 N N . SER A 1 235 ? -18.309 55.495 -4.237 1.00 64.19 235 SER A N 1
ATOM 1913 C CA . SER A 1 235 ? -19.065 56.523 -3.533 1.00 64.19 235 SER A CA 1
ATOM 1914 C C . SER A 1 235 ? -19.035 56.256 -2.030 1.00 64.19 235 SER A C 1
ATOM 1916 O O . SER A 1 235 ? -19.347 55.152 -1.576 1.00 64.19 235 SER A O 1
ATOM 1918 N N . ASP A 1 236 ? -18.642 57.308 -1.319 1.00 62.28 236 ASP A N 1
ATOM 1919 C CA . ASP A 1 236 ? -18.779 57.571 0.109 1.00 62.28 236 ASP A CA 1
ATOM 1920 C C . ASP A 1 236 ? -20.035 56.968 0.751 1.00 62.28 236 ASP A C 1
ATOM 1922 O O . ASP A 1 236 ? -21.105 56.977 0.150 1.00 62.28 236 ASP A O 1
ATOM 1926 N N . ASP A 1 237 ? -19.913 56.561 2.014 1.00 65.06 237 ASP A N 1
ATOM 1927 C CA . ASP A 1 237 ? -20.845 57.058 3.023 1.00 65.06 237 ASP A CA 1
ATOM 1928 C C . ASP A 1 237 ? -20.164 57.104 4.397 1.00 65.06 237 ASP A C 1
ATOM 1930 O O . ASP A 1 237 ? -19.539 56.153 4.878 1.00 65.06 237 ASP A O 1
ATOM 1934 N N . GLU A 1 238 ? -20.262 58.302 4.958 1.00 64.06 238 GLU A N 1
ATOM 1935 C CA . GLU A 1 238 ? -19.928 58.725 6.304 1.00 64.06 238 GLU A CA 1
ATOM 1936 C C . GLU A 1 238 ? -20.728 57.914 7.334 1.00 64.06 238 GLU A C 1
ATOM 1938 O O . GLU A 1 238 ? -21.910 57.651 7.136 1.00 64.06 238 GLU A O 1
ATOM 1943 N N . ASP A 1 239 ? -20.115 57.596 8.474 1.00 62.22 239 ASP A N 1
ATOM 1944 C CA . ASP A 1 239 ? -20.866 57.480 9.723 1.00 62.22 239 ASP A CA 1
ATOM 1945 C C . ASP A 1 239 ? -20.044 58.126 10.842 1.00 62.22 239 ASP A C 1
ATOM 1947 O O . ASP A 1 239 ? -19.000 57.632 11.287 1.00 62.22 239 ASP A O 1
ATOM 1951 N N . ASP A 1 240 ? -20.546 59.298 11.214 1.00 66.88 240 ASP A N 1
ATOM 1952 C CA . ASP A 1 240 ? -20.200 60.127 12.353 1.00 66.88 240 ASP A CA 1
ATOM 1953 C C . ASP A 1 240 ? -20.496 59.445 13.706 1.00 66.88 240 ASP A C 1
ATOM 1955 O O . ASP A 1 240 ? -21.387 58.609 13.846 1.00 66.88 240 ASP A O 1
ATOM 1959 N N . ASP A 1 241 ? -19.779 59.937 14.721 1.00 65.31 241 ASP A N 1
ATOM 1960 C CA . ASP A 1 241 ? -20.224 60.153 16.106 1.00 65.31 241 ASP A CA 1
ATOM 1961 C C . ASP A 1 241 ? -20.698 58.962 16.975 1.00 65.31 241 ASP A C 1
ATOM 1963 O O . ASP A 1 241 ? -21.860 58.555 16.948 1.00 65.31 241 ASP A O 1
ATOM 1967 N N . TYR A 1 242 ? -19.842 58.516 17.913 1.00 54.81 242 TYR A N 1
ATOM 1968 C CA . TYR A 1 242 ? -19.865 58.919 19.346 1.00 54.81 242 TYR A CA 1
ATOM 1969 C C . TYR A 1 242 ? -18.825 58.169 20.200 1.00 54.81 242 TYR A C 1
ATOM 1971 O O . TYR A 1 242 ? -18.686 56.933 20.052 1.00 54.81 242 TYR A O 1
#

Foldseek 3Di:
DVPVPPPPPVPPDQAQFAAEFEDADDLVVDDDAPPDPAPAEAEDDDDALQLAQDDDDVSVVVCVVDVVVNVVSNVCSVVSVRDDHDDDLVVLLVVLQVLLVVQVVDPGRHAYEYEPRQPPDPPRDPVSNVVSCRVRARSSNHHYYYYDYDDDPDDPDDPPPPSPNGGPPDPPPDDPDPDDDDDDDDDDDDDDDDDDDDDDDDDDDDDDDDDDDDDDDDDDDDDDDDDDDDDDDDDDDDDDDD

pLDDT: mean 70.73, std 22.9, range [30.23, 96.81]